Protein AF-A0A7K2JFA8-F1 (afdb_monomer)

Radius of gyration: 32.46 Å; Cα contacts (8 Å, |Δi|>4): 271; chains: 1; bounding box: 87×94×52 Å

Foldseek 3Di:
DFDFDKDAFAPFKKWKKDAVLLLCLLLVDPDLLSSLVSCCVLQVLAWWKAQPVGGIIIFIAGNDDDPVLVVLQVVCVVVVIDIGHHPDIDGDHDQPQCDDDPDDRDMGISRGDPDDNRGGDSVSVSVSNVNSVVSVVVVCVVDPPDPPPDDDDDDPDDDDDDDDDDDDDDDDDDDDDD

Solvent-accessible surface area (backbone atoms only — not comparable to full-atom values): 10641 Å² total; per-residue (Å²): 135,84,80,71,47,71,45,70,26,38,75,78,28,17,31,38,39,38,44,36,70,34,52,29,41,63,48,75,41,85,50,66,69,58,38,24,52,46,46,25,61,60,33,72,55,17,17,23,38,30,34,66,86,63,54,29,36,34,38,33,22,58,46,79,70,57,72,75,52,51,59,51,45,62,66,34,43,86,68,62,34,43,81,45,34,69,91,40,74,43,83,41,50,57,88,84,36,54,61,84,69,93,76,76,93,51,53,23,24,51,22,54,62,88,44,96,84,51,47,22,52,65,72,36,55,50,53,52,51,53,48,7,51,51,41,47,53,51,57,49,66,79,51,66,92,76,73,80,84,70,77,83,73,86,77,87,74,87,79,90,85,88,79,89,83,84,84,91,85,83,86,86,84,86,88,86,90,133

Secondary structure (DSSP, 8-state):
----EEEEPSSS-EEEEEEHHHHHHHHT---HHHHHHHHHHHHTS--EEEETTTTEEEEEE-SS--HHHHHHHHHHGGGT-EEE-TT-EEEE--TT--SPPSSSS-EEEEE--SSTT----HHHHHHHHHHHHHHHHHHHHHS-S---------------------------------

Sequence (178 aa):
MYGLAMLSLGALFSAVRIPGRLVQAVAVSTDPQDIDAVLEEALQGGPVICDVRGPRYYALVPPSVPRTWREAVEDWQSQEVECLGSGTYLGVPVLDAVDFPRRGNGSYWAVPMASAGSLCRPLSVARLVAAGVHALDEARALWPTDAPLTPRLASGTAVASAHENGPPFGVNEGPGPC

Structure (mmCIF, N/CA/C/O backbone):
data_AF-A0A7K2JFA8-F1
#
_entry.id   AF-A0A7K2JFA8-F1
#
loop_
_atom_site.group_PDB
_atom_site.id
_atom_site.type_symbol
_atom_site.label_atom_id
_atom_site.label_alt_id
_atom_site.label_comp_id
_atom_site.label_asym_id
_atom_site.label_entity_id
_atom_site.label_seq_id
_atom_site.pdbx_PDB_ins_code
_atom_site.Cartn_x
_atom_site.Cartn_y
_atom_site.Cartn_z
_atom_site.occupancy
_atom_site.B_iso_or_equiv
_atom_site.auth_seq_id
_atom_site.auth_comp_id
_atom_site.auth_asym_id
_atom_site.auth_atom_id
_atom_site.pdbx_PDB_model_num
ATOM 1 N N . MET A 1 1 ? -10.335 -10.973 -23.244 1.00 40.44 1 MET A N 1
ATOM 2 C CA . MET A 1 1 ? -11.359 -11.170 -22.196 1.00 40.44 1 MET A CA 1
ATOM 3 C C . MET A 1 1 ? -10.622 -11.048 -20.871 1.00 40.44 1 MET A C 1
ATOM 5 O O . MET A 1 1 ? -9.839 -11.933 -20.566 1.00 40.44 1 MET A O 1
ATOM 9 N N . TYR A 1 2 ? -10.718 -9.916 -20.173 1.00 51.88 2 TYR A N 1
ATOM 10 C CA . TYR A 1 2 ? -9.967 -9.705 -18.929 1.00 51.88 2 TYR A CA 1
ATOM 11 C C . TYR A 1 2 ? -10.856 -10.125 -17.761 1.00 51.88 2 TYR A C 1
ATOM 13 O O . TYR A 1 2 ? -11.848 -9.461 -17.469 1.00 51.88 2 TYR A O 1
ATOM 21 N N . GLY A 1 3 ? -10.546 -11.272 -17.157 1.00 52.62 3 GLY A N 1
ATOM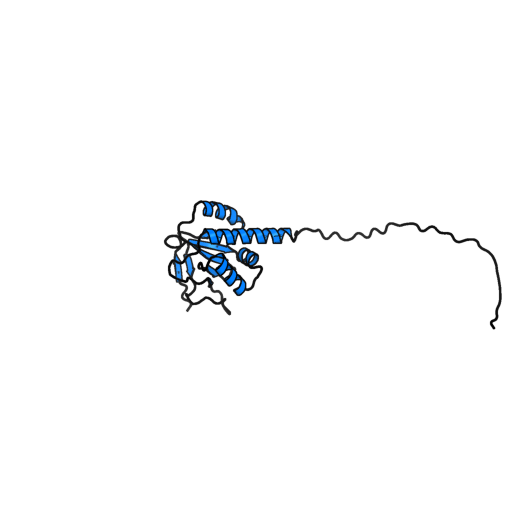 22 C CA . GLY A 1 3 ? -11.182 -11.715 -15.922 1.00 52.62 3 GLY A CA 1
ATOM 23 C C . GLY A 1 3 ? -10.649 -10.878 -14.770 1.00 52.62 3 GLY A C 1
ATOM 24 O O . GLY A 1 3 ? -9.580 -11.169 -14.247 1.00 52.62 3 GLY A O 1
ATOM 25 N N . LEU A 1 4 ? -11.363 -9.815 -14.411 1.00 64.88 4 LEU A N 1
ATOM 26 C CA . LEU A 1 4 ? -11.112 -9.098 -13.167 1.00 64.88 4 LEU A CA 1
ATOM 27 C C . LEU A 1 4 ? -11.797 -9.880 -12.049 1.00 64.88 4 LEU A C 1
ATOM 29 O 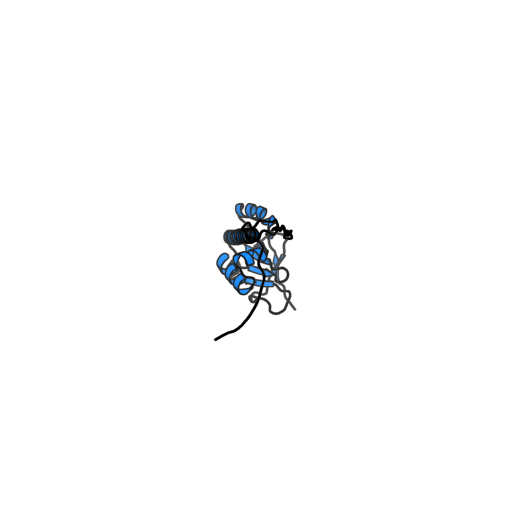O . LEU A 1 4 ? -13.026 -9.976 -12.017 1.00 64.88 4 LEU A O 1
ATOM 33 N N . ALA A 1 5 ? -11.006 -10.466 -11.155 1.00 78.06 5 ALA A N 1
ATOM 34 C CA . ALA A 1 5 ? -11.535 -10.983 -9.906 1.00 78.06 5 ALA A CA 1
ATOM 35 C C . ALA A 1 5 ? -11.822 -9.792 -8.985 1.00 78.06 5 ALA A C 1
ATOM 37 O O . ALA A 1 5 ? -11.007 -8.880 -8.872 1.00 78.06 5 ALA A O 1
ATOM 38 N N . MET A 1 6 ? -12.982 -9.786 -8.336 1.00 83.44 6 MET A N 1
ATOM 39 C CA . MET A 1 6 ? -13.325 -8.765 -7.349 1.00 83.44 6 MET A CA 1
ATOM 40 C C . MET A 1 6 ? -13.192 -9.367 -5.957 1.00 83.44 6 MET A C 1
ATOM 42 O O . MET A 1 6 ? -13.795 -10.399 -5.662 1.00 83.44 6 MET A O 1
ATOM 46 N N . LEU A 1 7 ? -12.421 -8.710 -5.098 1.00 83.75 7 LEU A N 1
ATOM 47 C CA . LEU A 1 7 ? -12.260 -9.076 -3.700 1.00 83.75 7 LEU A CA 1
ATOM 48 C C . LEU A 1 7 ? -13.163 -8.200 -2.841 1.00 83.75 7 LEU A C 1
ATOM 50 O O . LEU A 1 7 ? -13.012 -6.978 -2.810 1.00 83.75 7 LEU A O 1
ATOM 54 N N . SER A 1 8 ? -14.103 -8.829 -2.139 1.00 86.31 8 SER A N 1
ATOM 55 C CA . SER A 1 8 ? -14.917 -8.153 -1.131 1.00 86.31 8 SER A CA 1
ATOM 56 C C . SER A 1 8 ? -14.073 -7.859 0.109 1.00 86.31 8 SER A C 1
ATOM 58 O O . SER A 1 8 ? -13.524 -8.785 0.719 1.00 86.31 8 SER A O 1
ATOM 60 N N . LEU 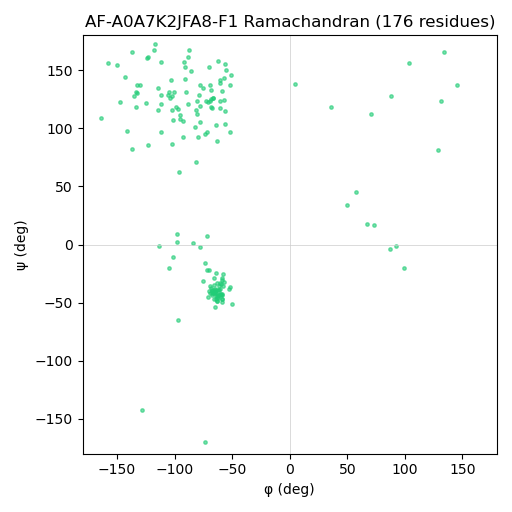A 1 9 ? -14.005 -6.592 0.501 1.00 86.25 9 LEU A N 1
ATOM 61 C CA . LEU A 1 9 ? -13.331 -6.159 1.721 1.00 86.25 9 LEU A CA 1
ATOM 62 C C . LEU A 1 9 ? -14.292 -6.198 2.925 1.00 86.25 9 LEU A C 1
ATOM 64 O O . LEU A 1 9 ? -15.514 -6.245 2.775 1.00 86.25 9 LEU A O 1
ATOM 68 N N . GLY A 1 10 ? -13.731 -6.205 4.134 1.00 78.50 10 GLY A N 1
ATOM 69 C CA . GLY A 1 10 ? -14.432 -6.146 5.418 1.00 78.50 10 GLY A CA 1
ATOM 70 C C . GLY A 1 10 ? -14.642 -7.470 6.152 1.00 78.50 10 GLY A C 1
ATOM 71 O O . GLY A 1 10 ? -14.845 -7.449 7.362 1.00 78.50 10 GLY A O 1
ATOM 72 N N . ALA A 1 11 ? -14.570 -8.613 5.464 1.00 81.31 11 ALA A N 1
ATOM 73 C CA . ALA A 1 11 ? -14.723 -9.929 6.096 1.00 81.31 11 ALA A CA 1
ATOM 74 C C . ALA A 1 11 ? -13.371 -10.574 6.426 1.00 81.31 11 ALA A C 1
ATOM 76 O O . ALA A 1 11 ? -13.039 -10.774 7.589 1.00 81.31 11 ALA A O 1
ATOM 77 N N . LEU A 1 12 ? -12.586 -10.886 5.392 1.00 83.19 12 LEU A N 1
ATOM 78 C CA . LEU A 1 12 ? -11.278 -11.543 5.517 1.00 83.19 12 LEU A CA 1
ATOM 79 C C . LEU A 1 12 ? -10.110 -10.583 5.296 1.00 83.19 12 LEU A C 1
ATOM 81 O O . LEU A 1 12 ? -8.993 -10.861 5.721 1.00 83.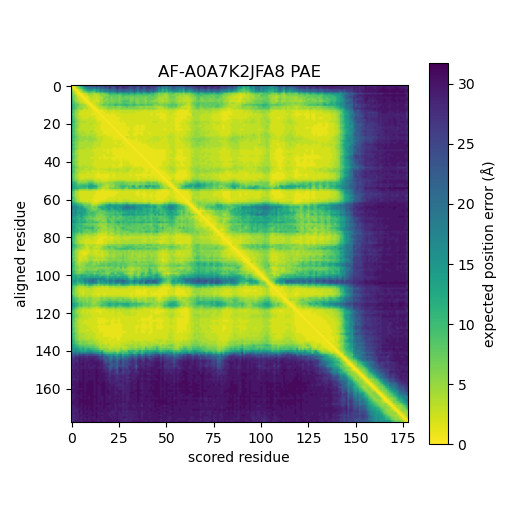19 12 LEU A O 1
ATOM 85 N N . PHE A 1 13 ? -10.376 -9.459 4.634 1.00 86.00 13 PHE A N 1
ATOM 86 C CA . PHE A 1 13 ? -9.372 -8.507 4.189 1.00 86.00 13 PHE A CA 1
ATOM 87 C C . PHE A 1 13 ? -9.914 -7.095 4.336 1.00 86.00 13 PHE A C 1
ATOM 89 O O . PHE A 1 13 ? -11.087 -6.855 4.064 1.00 86.00 13 PHE A O 1
ATOM 96 N N . SER A 1 14 ? -9.044 -6.165 4.685 1.00 90.88 14 SER A N 1
ATOM 97 C CA . SER A 1 14 ? -9.215 -4.741 4.403 1.00 90.88 14 SER A CA 1
ATOM 98 C C . SER A 1 14 ? -8.068 -4.303 3.492 1.00 90.88 14 SER A C 1
ATOM 100 O O . SER A 1 14 ? -7.098 -5.043 3.306 1.00 90.88 14 SER A O 1
ATOM 102 N N . ALA A 1 15 ? -8.157 -3.115 2.906 1.00 92.31 15 ALA A N 1
ATOM 103 C CA . ALA A 1 15 ? -7.078 -2.566 2.094 1.00 92.31 15 ALA A CA 1
ATOM 104 C C . ALA A 1 15 ? -6.755 -1.141 2.528 1.00 92.31 15 ALA A C 1
ATOM 106 O O . ALA A 1 15 ? -7.659 -0.340 2.748 1.00 92.31 15 ALA A O 1
ATOM 107 N N . VAL A 1 16 ? -5.474 -0.806 2.619 1.00 93.00 16 VAL A N 1
ATOM 108 C CA . VAL A 1 16 ? -5.040 0.582 2.803 1.00 93.00 16 VAL A CA 1
ATOM 109 C C . VAL A 1 16 ? -4.686 1.139 1.435 1.00 93.00 16 VAL A C 1
ATOM 111 O O . VAL A 1 16 ? -3.765 0.641 0.790 1.00 93.00 16 VAL A O 1
ATOM 114 N N . ARG A 1 17 ? -5.427 2.155 0.988 1.00 93.69 17 ARG A N 1
ATOM 115 C CA . ARG A 1 17 ? -5.123 2.909 -0.227 1.00 93.69 17 ARG A CA 1
ATOM 116 C C . ARG A 1 17 ? -4.064 3.955 0.095 1.00 93.69 17 ARG A C 1
ATOM 118 O O . ARG A 1 17 ? -4.327 4.888 0.850 1.00 93.69 17 ARG A O 1
ATOM 125 N N . ILE A 1 18 ? -2.901 3.807 -0.521 1.00 94.81 18 ILE A N 1
ATOM 126 C CA . ILE A 1 18 ? -1.742 4.681 -0.378 1.00 94.81 18 ILE A CA 1
ATOM 127 C C . ILE A 1 18 ? -1.538 5.423 -1.706 1.00 94.81 18 ILE A C 1
ATOM 129 O O . ILE A 1 18 ? -1.367 4.784 -2.751 1.00 94.81 18 ILE A O 1
ATOM 133 N N . PRO A 1 19 ? -1.568 6.763 -1.707 1.00 93.88 19 PRO A N 1
ATOM 134 C CA . PRO A 1 19 ? -1.237 7.557 -2.884 1.00 93.88 19 PRO A CA 1
ATOM 135 C C . PRO A 1 19 ? 0.196 7.322 -3.358 1.00 93.88 19 PRO A C 1
ATOM 137 O O . PRO A 1 19 ? 1.131 7.302 -2.557 1.00 93.88 19 PRO A O 1
ATOM 140 N N . GLY A 1 20 ? 0.384 7.231 -4.673 1.00 93.69 20 GLY A N 1
ATOM 141 C CA . GLY A 1 20 ? 1.687 6.957 -5.269 1.00 93.69 20 GLY A CA 1
ATOM 142 C C . GLY A 1 20 ? 2.753 7.986 -4.920 1.00 93.69 20 GLY A C 1
ATOM 143 O O . GLY A 1 20 ? 3.899 7.601 -4.747 1.00 93.69 20 GLY A O 1
ATOM 144 N N . ARG A 1 21 ? 2.376 9.253 -4.694 1.00 93.06 21 ARG A N 1
ATOM 145 C CA . ARG A 1 21 ? 3.311 10.302 -4.251 1.00 93.06 21 ARG A CA 1
ATOM 146 C C . ARG A 1 21 ? 4.027 9.964 -2.940 1.00 93.06 21 ARG A C 1
ATOM 148 O O . ARG A 1 21 ? 5.194 10.295 -2.799 1.00 93.06 21 ARG A O 1
ATOM 155 N N . LEU A 1 22 ? 3.350 9.295 -2.000 1.00 93.62 22 LEU A N 1
ATOM 156 C CA . LEU A 1 22 ? 3.963 8.907 -0.727 1.00 93.62 22 LEU A CA 1
ATOM 157 C C . LEU A 1 22 ? 4.986 7.802 -0.953 1.00 93.62 22 LEU A C 1
ATOM 159 O O . LEU A 1 22 ? 6.095 7.873 -0.442 1.00 93.62 22 LEU A O 1
ATOM 163 N N . VAL A 1 23 ? 4.624 6.803 -1.757 1.00 94.44 23 VAL A N 1
ATOM 164 C CA . VAL A 1 23 ? 5.512 5.678 -2.058 1.00 94.44 23 VAL A CA 1
ATOM 165 C C . VAL A 1 23 ? 6.724 6.141 -2.871 1.00 94.44 23 VAL A C 1
ATOM 167 O O . VAL A 1 23 ? 7.846 5.770 -2.554 1.00 94.44 23 VAL A O 1
ATOM 170 N N . GLN A 1 24 ? 6.516 7.018 -3.854 1.00 94.62 24 GLN A N 1
ATOM 171 C CA . GLN A 1 24 ? 7.583 7.641 -4.644 1.00 94.62 24 GLN A CA 1
ATOM 172 C C . GLN A 1 24 ? 8.527 8.483 -3.782 1.00 94.62 24 GLN A C 1
ATOM 174 O O . GLN A 1 24 ? 9.734 8.448 -3.996 1.00 94.62 24 GLN A O 1
ATOM 179 N N . ALA A 1 25 ? 7.999 9.214 -2.794 1.00 93.88 25 ALA A N 1
ATOM 180 C CA . ALA A 1 25 ? 8.818 9.986 -1.865 1.00 93.88 25 ALA A CA 1
ATOM 181 C C . ALA A 1 25 ? 9.703 9.082 -0.993 1.00 93.88 25 ALA A C 1
ATOM 183 O O . ALA A 1 25 ? 10.874 9.394 -0.804 1.00 93.88 25 ALA A O 1
ATOM 184 N N . VAL A 1 26 ? 9.179 7.944 -0.519 1.00 95.44 26 VAL A N 1
ATOM 185 C CA . VAL A 1 26 ? 9.980 6.951 0.222 1.00 95.44 26 VAL A CA 1
ATOM 186 C C . VAL A 1 26 ? 11.020 6.289 -0.679 1.00 95.44 26 VAL A C 1
ATOM 188 O O . VAL A 1 26 ? 12.165 6.128 -0.270 1.00 95.44 26 VAL A O 1
ATOM 191 N N . ALA A 1 27 ? 10.637 5.915 -1.901 1.00 94.31 27 ALA A N 1
ATOM 192 C CA . ALA A 1 27 ? 11.532 5.252 -2.845 1.00 94.31 27 ALA A CA 1
ATOM 193 C C . ALA A 1 27 ? 12.580 6.196 -3.454 1.00 94.31 27 ALA A C 1
ATOM 195 O O . ALA A 1 27 ? 13.542 5.732 -4.059 1.00 94.31 27 ALA A O 1
ATOM 196 N N . VAL A 1 28 ? 12.375 7.515 -3.343 1.00 94.31 28 VAL A N 1
ATOM 197 C CA . VAL A 1 28 ? 13.151 8.545 -4.054 1.00 94.31 28 VAL A CA 1
ATOM 198 C C . VAL A 1 28 ? 13.246 8.216 -5.555 1.00 94.31 28 VAL A C 1
ATOM 200 O O . VAL A 1 28 ? 14.245 8.470 -6.223 1.00 94.31 28 VAL A O 1
ATOM 203 N N . SER A 1 29 ? 12.186 7.611 -6.092 1.00 92.88 29 SER A N 1
ATOM 204 C CA . SER A 1 29 ? 12.132 7.109 -7.460 1.00 92.88 29 SER A CA 1
ATOM 205 C C . SER A 1 29 ? 10.706 7.164 -7.991 1.00 92.88 29 SER A C 1
ATOM 207 O O . SER A 1 29 ? 9.720 7.156 -7.250 1.00 92.88 29 SER A O 1
ATOM 209 N N . THR A 1 30 ? 10.610 7.241 -9.313 1.00 91.00 30 THR A N 1
ATOM 210 C CA . THR A 1 30 ? 9.353 7.093 -10.056 1.00 91.00 30 THR A CA 1
ATOM 211 C C . THR A 1 30 ? 9.346 5.831 -10.914 1.00 91.00 30 THR A C 1
ATOM 213 O O . THR A 1 30 ? 8.334 5.558 -11.559 1.00 91.00 30 THR A O 1
ATOM 216 N N . ASP A 1 31 ? 10.443 5.065 -10.908 1.00 91.25 31 ASP A N 1
ATOM 217 C CA . ASP A 1 31 ? 10.522 3.770 -11.572 1.00 91.25 31 ASP A CA 1
ATOM 218 C C . ASP A 1 31 ? 9.662 2.755 -10.796 1.00 91.25 31 ASP A C 1
ATOM 220 O O . ASP A 1 31 ? 9.885 2.562 -9.596 1.00 91.25 31 ASP A O 1
ATOM 224 N N . PRO A 1 32 ? 8.674 2.107 -11.443 1.00 90.75 32 PRO A N 1
ATOM 225 C CA . PRO A 1 32 ? 7.869 1.072 -10.809 1.00 90.75 32 PRO A CA 1
ATOM 226 C C . PRO A 1 32 ? 8.699 -0.031 -10.152 1.00 90.75 32 PRO A C 1
ATOM 228 O O . PRO A 1 32 ? 8.324 -0.488 -9.083 1.00 90.75 32 PRO A O 1
ATOM 231 N N . GLN A 1 33 ? 9.831 -0.434 -10.734 1.00 91.81 33 GLN A N 1
ATOM 232 C CA . GLN A 1 33 ? 10.640 -1.530 -10.189 1.00 91.81 33 GLN A CA 1
ATOM 233 C C . GLN A 1 33 ? 11.330 -1.152 -8.876 1.00 91.81 33 GLN A C 1
ATOM 235 O O . GLN A 1 33 ? 11.348 -1.951 -7.941 1.00 91.81 33 GLN A O 1
ATOM 240 N N . ASP A 1 34 ? 11.836 0.079 -8.775 1.00 94.69 34 ASP A N 1
ATOM 241 C CA . ASP A 1 34 ? 12.399 0.594 -7.523 1.00 94.69 34 ASP A CA 1
ATOM 242 C C . ASP A 1 34 ? 11.313 0.698 -6.448 1.00 94.69 34 ASP A C 1
ATOM 244 O O . ASP A 1 34 ? 11.525 0.352 -5.285 1.00 94.69 34 ASP A O 1
ATOM 248 N N . ILE A 1 35 ? 10.124 1.160 -6.844 1.00 95.12 35 ILE A N 1
ATOM 249 C CA . ILE A 1 35 ? 8.977 1.284 -5.947 1.00 95.12 35 ILE A CA 1
ATOM 250 C C . ILE A 1 35 ? 8.525 -0.090 -5.441 1.00 95.12 35 ILE A C 1
ATOM 252 O O . ILE A 1 35 ? 8.312 -0.249 -4.239 1.00 95.12 35 ILE A O 1
ATOM 256 N N . ASP A 1 36 ? 8.390 -1.070 -6.331 1.00 94.88 36 ASP A N 1
ATOM 257 C CA . ASP A 1 36 ? 7.979 -2.433 -5.994 1.00 94.88 36 ASP A CA 1
ATOM 258 C C . ASP A 1 36 ? 8.971 -3.061 -4.994 1.00 94.88 36 ASP A C 1
ATOM 260 O O . ASP A 1 36 ? 8.551 -3.605 -3.970 1.00 94.88 36 ASP A O 1
ATOM 264 N N . ALA A 1 37 ? 10.281 -2.879 -5.207 1.00 95.38 37 ALA A N 1
ATOM 265 C CA . ALA A 1 37 ? 11.323 -3.349 -4.289 1.00 95.38 37 ALA A CA 1
ATOM 266 C C . ALA A 1 37 ? 11.243 -2.680 -2.903 1.00 95.38 37 ALA A C 1
ATOM 268 O O . ALA A 1 37 ? 11.315 -3.354 -1.871 1.00 95.38 37 ALA A O 1
ATOM 269 N N . VAL A 1 38 ? 11.034 -1.361 -2.859 1.00 96.62 38 VAL A N 1
ATOM 270 C CA . VAL A 1 38 ? 10.864 -0.614 -1.600 1.00 96.62 38 VAL A CA 1
ATOM 271 C C . VAL A 1 38 ? 9.605 -1.060 -0.857 1.00 96.62 38 VAL A C 1
ATOM 273 O O . VAL A 1 38 ? 9.619 -1.187 0.371 1.00 96.62 38 VAL A O 1
ATOM 276 N N . LEU A 1 39 ? 8.512 -1.319 -1.577 1.00 96.56 39 LEU A N 1
ATOM 277 C CA . LEU A 1 39 ? 7.278 -1.843 -0.995 1.00 96.56 39 LEU A CA 1
ATOM 278 C C . LEU A 1 39 ? 7.485 -3.243 -0.416 1.00 96.56 39 LEU A C 1
ATOM 280 O O . LEU A 1 39 ? 7.034 -3.501 0.703 1.00 96.56 39 LEU A O 1
ATOM 284 N N . GLU A 1 40 ? 8.171 -4.126 -1.141 1.00 96.00 40 GLU A N 1
ATOM 285 C CA . GLU A 1 40 ? 8.478 -5.480 -0.681 1.00 96.00 40 GLU A CA 1
ATOM 286 C C . GLU A 1 40 ? 9.293 -5.454 0.619 1.00 96.00 40 GLU A C 1
ATOM 288 O O . GLU A 1 40 ? 8.925 -6.122 1.593 1.00 96.00 40 GLU A O 1
ATOM 293 N N . GLU A 1 41 ? 10.339 -4.628 0.678 1.00 96.38 41 GLU A N 1
ATOM 294 C CA . GLU A 1 41 ? 11.179 -4.482 1.866 1.00 96.38 41 GLU A CA 1
ATOM 295 C C . GLU A 1 41 ? 10.397 -3.878 3.043 1.00 96.38 41 GLU A C 1
ATOM 297 O O . GLU A 1 41 ? 10.317 -4.472 4.127 1.00 96.38 41 GLU A O 1
ATOM 302 N N . ALA A 1 42 ? 9.764 -2.719 2.836 1.00 95.88 42 ALA A N 1
ATOM 303 C CA . ALA A 1 42 ? 9.082 -1.980 3.897 1.00 95.88 42 ALA A CA 1
ATOM 304 C C . ALA A 1 42 ? 7.902 -2.763 4.493 1.00 95.88 42 ALA A C 1
ATOM 306 O O . ALA A 1 42 ? 7.608 -2.658 5.692 1.00 95.88 42 ALA A O 1
ATOM 307 N N . LEU A 1 43 ? 7.224 -3.564 3.668 1.00 95.94 43 LEU A N 1
ATOM 308 C CA . LEU A 1 43 ? 6.064 -4.358 4.069 1.00 95.94 43 LEU A CA 1
ATOM 309 C C . LEU A 1 43 ? 6.409 -5.811 4.393 1.00 95.94 43 LEU A C 1
ATOM 311 O O . LEU A 1 43 ? 5.508 -6.562 4.775 1.00 95.94 43 LEU A O 1
ATOM 315 N N . GLN A 1 44 ? 7.690 -6.186 4.329 1.00 93.88 44 GLN A N 1
ATOM 316 C CA . GLN A 1 44 ? 8.193 -7.520 4.668 1.00 93.88 44 GLN A CA 1
ATOM 317 C C . GLN A 1 44 ? 7.512 -8.617 3.831 1.00 93.88 44 GLN A C 1
ATOM 319 O O . GLN A 1 44 ? 7.054 -9.624 4.376 1.00 93.88 44 GLN A O 1
ATOM 324 N N . GLY A 1 45 ? 7.391 -8.382 2.520 1.00 92.38 45 GLY A N 1
ATOM 325 C CA . GLY A 1 45 ? 6.713 -9.281 1.578 1.00 92.38 45 GLY A CA 1
ATOM 326 C C . GLY A 1 45 ? 5.183 -9.279 1.687 1.00 92.38 45 GLY A C 1
ATOM 327 O O . GLY A 1 45 ? 4.520 -10.212 1.231 1.00 92.38 45 GLY A O 1
ATOM 328 N N . GLY A 1 46 ? 4.601 -8.270 2.340 1.00 94.75 46 GLY A N 1
ATOM 329 C CA . GLY A 1 46 ? 3.154 -8.102 2.418 1.00 94.75 46 GLY A CA 1
ATOM 330 C C . GLY A 1 46 ? 2.549 -7.723 1.055 1.00 94.75 46 GLY A C 1
ATOM 331 O O . GLY A 1 46 ? 3.107 -6.868 0.374 1.00 94.75 46 GLY A O 1
ATOM 332 N N . PRO A 1 47 ? 1.403 -8.304 0.658 1.00 94.94 47 PRO A N 1
ATOM 333 C CA . PRO A 1 47 ? 0.840 -8.140 -0.678 1.00 94.94 47 PRO A CA 1
ATOM 334 C C . PRO A 1 47 ? 0.325 -6.726 -0.959 1.00 94.94 47 PRO A C 1
ATOM 336 O O . PRO A 1 47 ? -0.472 -6.159 -0.196 1.00 94.94 47 PRO A O 1
ATOM 339 N N . VAL A 1 48 ? 0.700 -6.206 -2.126 1.00 95.69 48 VAL A N 1
ATOM 340 C CA . VAL A 1 48 ? 0.305 -4.881 -2.608 1.00 95.69 48 VAL A CA 1
ATOM 341 C C . VAL A 1 48 ? -0.163 -4.959 -4.049 1.00 95.69 48 VAL A C 1
ATOM 343 O O . VAL A 1 48 ? 0.529 -5.486 -4.918 1.00 95.69 48 VAL A O 1
ATOM 346 N N . ILE A 1 49 ? -1.327 -4.372 -4.309 1.00 94.00 49 ILE A N 1
ATOM 347 C CA . ILE A 1 49 ? -1.851 -4.178 -5.662 1.00 94.00 49 ILE A CA 1
ATOM 348 C C . ILE A 1 49 ? -1.584 -2.733 -6.078 1.00 94.00 49 ILE A C 1
ATOM 350 O O . ILE A 1 49 ? -1.925 -1.813 -5.338 1.00 94.00 49 ILE A O 1
ATOM 354 N N . CYS A 1 50 ? -1.030 -2.520 -7.264 1.00 93.06 50 CYS A N 1
ATOM 355 C CA . CYS A 1 50 ? -0.890 -1.198 -7.866 1.00 93.06 50 CYS A CA 1
ATOM 356 C C . CYS A 1 50 ? -1.971 -0.991 -8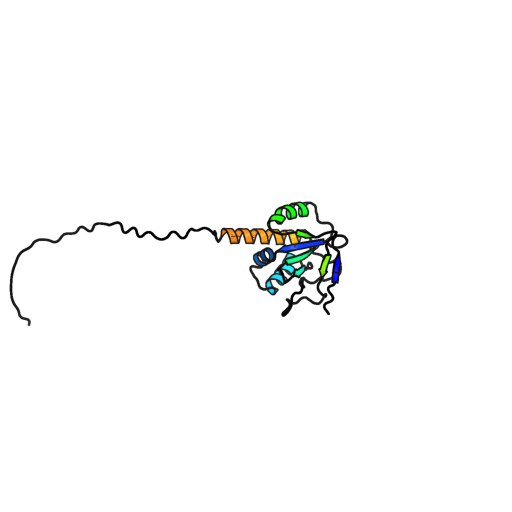.936 1.00 93.06 50 CYS A C 1
ATOM 358 O O . CYS A 1 50 ? -2.131 -1.827 -9.826 1.00 93.06 50 CYS A O 1
ATOM 360 N N . ASP A 1 51 ? -2.718 0.114 -8.855 1.00 89.06 51 ASP A N 1
ATOM 361 C CA . ASP A 1 51 ? -3.567 0.617 -9.943 1.00 89.06 51 ASP A CA 1
ATOM 362 C C . ASP A 1 51 ? -2.805 1.683 -10.737 1.00 89.06 51 ASP A C 1
ATOM 364 O O . ASP A 1 51 ? -2.565 2.794 -10.258 1.00 89.06 51 ASP A O 1
ATOM 368 N N . VAL A 1 52 ? -2.454 1.346 -11.978 1.00 81.62 52 VAL A N 1
ATOM 369 C CA . VAL A 1 52 ? -1.622 2.178 -12.858 1.00 81.62 52 VAL A CA 1
ATOM 370 C C . VAL A 1 52 ? -2.353 3.445 -13.333 1.00 81.62 52 VAL A C 1
ATOM 372 O O . VAL A 1 52 ? -1.709 4.423 -13.709 1.00 81.62 52 VAL A O 1
ATOM 375 N N . ARG A 1 53 ? -3.698 3.481 -13.322 1.00 76.62 53 ARG A N 1
ATOM 376 C CA . ARG A 1 53 ? -4.466 4.614 -13.891 1.00 76.62 53 ARG A CA 1
ATOM 377 C C . ARG A 1 53 ? -4.457 5.859 -13.015 1.00 76.62 53 ARG A C 1
ATOM 379 O O . ARG A 1 53 ? -4.564 6.973 -13.520 1.00 76.62 53 ARG A O 1
ATOM 386 N N . GLY A 1 54 ? -4.379 5.669 -11.711 1.00 71.44 54 GLY A N 1
ATOM 387 C CA . GLY A 1 54 ? -4.119 6.728 -10.754 1.00 71.44 54 GLY A CA 1
ATOM 388 C C . GLY A 1 54 ? -3.203 6.096 -9.734 1.00 71.44 54 GLY A C 1
ATOM 389 O O . GLY A 1 54 ? -3.758 5.366 -8.922 1.00 71.44 54 GLY A O 1
ATOM 390 N N . PRO A 1 55 ? -1.871 6.290 -9.824 1.00 76.69 55 PRO A N 1
ATOM 391 C CA . PRO A 1 55 ? -0.863 5.463 -9.162 1.00 76.69 55 PRO A CA 1
ATOM 392 C C . PRO A 1 55 ? -1.192 5.356 -7.679 1.00 76.69 55 PRO A C 1
ATOM 394 O O . PRO A 1 55 ? -0.945 6.272 -6.895 1.00 76.69 55 PRO A O 1
ATOM 397 N N . ARG A 1 56 ? -1.863 4.265 -7.328 1.00 91.81 56 ARG A N 1
ATOM 398 C CA . ARG A 1 56 ? -2.419 3.993 -6.008 1.00 91.81 56 ARG A CA 1
ATOM 399 C C . ARG A 1 56 ? -2.026 2.582 -5.669 1.00 91.81 56 ARG A C 1
ATOM 401 O O . ARG A 1 56 ? -2.244 1.661 -6.454 1.00 91.81 56 ARG A O 1
ATOM 408 N N . TYR A 1 57 ? -1.496 2.445 -4.473 1.00 95.19 57 TYR A N 1
ATOM 409 C CA . TYR A 1 57 ? -1.062 1.178 -3.933 1.00 95.19 57 TYR A CA 1
ATOM 410 C C . TYR A 1 57 ? -2.075 0.741 -2.885 1.00 95.19 57 TYR A C 1
ATOM 412 O O . TYR A 1 57 ? -2.453 1.514 -2.008 1.00 95.19 57 TYR A O 1
ATOM 420 N N . TYR A 1 58 ? -2.552 -0.488 -2.999 1.00 94.88 58 TYR A N 1
ATOM 421 C CA . TYR A 1 58 ? -3.526 -1.088 -2.103 1.00 94.88 58 TYR A CA 1
ATOM 422 C C . TYR A 1 58 ? -2.828 -2.193 -1.321 1.00 94.88 58 TYR A C 1
ATOM 424 O O . TYR A 1 58 ? -2.675 -3.310 -1.815 1.00 94.88 58 TYR A O 1
ATOM 432 N N . ALA A 1 59 ? -2.385 -1.870 -0.106 1.00 95.50 59 ALA A N 1
ATOM 433 C CA . ALA A 1 59 ? -1.796 -2.845 0.804 1.00 95.50 59 ALA A CA 1
ATOM 434 C C . ALA A 1 59 ? -2.916 -3.667 1.450 1.00 95.50 59 ALA A C 1
ATOM 436 O O . ALA A 1 59 ? -3.776 -3.102 2.138 1.00 95.50 59 ALA A O 1
ATOM 437 N N . LEU A 1 60 ? -2.926 -4.984 1.237 1.00 93.75 60 LEU A N 1
ATOM 438 C CA . LEU A 1 60 ? -3.949 -5.847 1.829 1.00 93.75 60 LEU A CA 1
ATOM 439 C C . LEU A 1 60 ? -3.584 -6.141 3.282 1.00 93.75 60 LEU A C 1
ATOM 441 O O . LEU A 1 60 ? -2.514 -6.670 3.566 1.00 93.75 60 LEU A O 1
ATOM 445 N N . VAL A 1 61 ? -4.481 -5.816 4.205 1.00 92.44 61 VAL A N 1
ATOM 446 C CA . VAL A 1 61 ? -4.279 -5.940 5.654 1.00 92.44 61 VAL A CA 1
ATOM 447 C C . VAL A 1 61 ? -5.381 -6.803 6.278 1.00 92.44 61 VAL A C 1
ATOM 449 O O . VAL A 1 61 ? -6.453 -6.964 5.683 1.00 92.44 61 VAL A O 1
ATOM 452 N N . PRO A 1 62 ? -5.170 -7.354 7.487 1.00 90.25 62 PRO A N 1
ATOM 453 C CA . PRO A 1 62 ? -6.241 -8.001 8.235 1.00 90.25 62 PRO A CA 1
ATOM 454 C C . PRO A 1 62 ? -7.450 -7.065 8.442 1.00 90.25 62 PRO A C 1
ATOM 456 O O . PRO A 1 62 ? -7.273 -5.851 8.569 1.00 90.25 62 PRO A O 1
ATOM 459 N N . PRO A 1 63 ? -8.679 -7.606 8.533 1.00 83.06 63 PRO A N 1
ATOM 460 C CA . PRO A 1 63 ? -9.911 -6.815 8.614 1.00 83.06 63 PRO A CA 1
ATOM 461 C C . PRO A 1 63 ? -9.998 -6.001 9.916 1.00 83.06 63 PRO A C 1
ATOM 463 O O . PRO A 1 63 ? -10.577 -4.915 9.952 1.00 83.06 63 PRO A O 1
ATOM 466 N N . SER A 1 64 ? -9.370 -6.504 10.980 1.00 73.44 64 SER A N 1
ATOM 467 C CA . SER A 1 64 ? -9.310 -5.866 12.292 1.00 73.44 64 SER A CA 1
ATOM 468 C C . SER A 1 64 ? -8.057 -5.003 12.416 1.00 73.44 64 SER A C 1
ATOM 470 O O . SER A 1 64 ? -6.998 -5.481 12.823 1.00 73.44 64 SER A O 1
ATOM 472 N N . VAL A 1 65 ? -8.176 -3.715 12.095 1.00 66.38 65 VAL A N 1
ATOM 473 C CA . VAL A 1 65 ? -7.102 -2.746 12.353 1.00 66.38 65 VAL A CA 1
ATOM 474 C C . VAL A 1 65 ? -7.068 -2.339 13.840 1.00 66.38 65 VAL A C 1
ATOM 476 O O . VAL A 1 65 ? -8.128 -2.105 14.438 1.00 66.38 65 VAL A O 1
ATOM 479 N N . PRO A 1 66 ? -5.880 -2.245 14.472 1.00 66.75 66 PRO A N 1
ATOM 480 C CA . PRO A 1 66 ? -5.739 -1.754 15.846 1.00 66.75 66 PRO A CA 1
ATOM 481 C C . PRO A 1 66 ? -6.340 -0.350 16.038 1.00 66.75 66 PRO A C 1
ATOM 483 O O . PRO A 1 66 ? -6.428 0.432 15.099 1.00 66.75 66 PRO A O 1
ATOM 486 N N . ARG A 1 67 ? -6.737 0.025 17.261 1.00 66.88 67 ARG A N 1
ATOM 487 C CA . ARG A 1 67 ? -7.294 1.371 17.528 1.00 66.88 67 ARG A CA 1
ATOM 488 C C . ARG A 1 67 ? -6.302 2.493 17.197 1.00 66.88 67 ARG A C 1
ATOM 490 O O . ARG A 1 67 ? -6.687 3.440 16.530 1.00 66.88 67 ARG A O 1
ATOM 497 N N . THR A 1 68 ? -5.038 2.315 17.569 1.00 68.00 68 THR A N 1
ATOM 498 C CA . THR A 1 68 ? -3.939 3.248 17.272 1.00 68.00 68 THR A CA 1
ATOM 499 C C . THR A 1 68 ? -3.736 3.474 15.774 1.00 68.00 68 THR A C 1
ATOM 501 O O . THR A 1 68 ? -3.317 4.543 15.354 1.00 68.00 68 THR A O 1
ATOM 504 N N . TRP A 1 69 ? -4.072 2.476 14.951 1.00 70.56 69 TRP A N 1
ATOM 505 C CA . TRP A 1 69 ? -4.070 2.607 13.499 1.00 70.56 69 TRP A CA 1
ATOM 506 C C . TRP A 1 69 ? -5.176 3.535 13.003 1.00 70.56 69 TRP A C 1
ATOM 508 O O . TRP A 1 69 ? -4.946 4.326 12.099 1.00 70.56 69 TRP A O 1
ATOM 518 N N . ARG A 1 70 ? -6.382 3.437 13.577 1.00 68.25 70 ARG A N 1
ATOM 519 C CA . ARG A 1 70 ? -7.515 4.282 13.170 1.00 68.25 70 ARG A CA 1
ATOM 520 C C . ARG A 1 70 ? -7.228 5.756 13.418 1.00 68.25 70 ARG A C 1
ATOM 522 O O . ARG A 1 70 ? -7.419 6.542 12.505 1.00 68.25 70 ARG A O 1
ATOM 529 N N . GLU A 1 71 ? -6.688 6.075 14.589 1.00 71.44 71 GLU A N 1
ATOM 530 C CA . GLU A 1 71 ? -6.299 7.443 14.953 1.00 71.44 71 GLU A CA 1
ATOM 531 C C . GLU A 1 71 ? -5.249 8.003 13.974 1.00 71.44 71 GLU A C 1
ATOM 533 O O . GLU A 1 71 ? -5.378 9.127 13.500 1.00 71.44 71 GLU A O 1
ATOM 538 N N . ALA A 1 72 ? -4.252 7.196 13.589 1.00 73.44 72 ALA A N 1
ATOM 539 C CA . ALA A 1 72 ? -3.258 7.593 12.589 1.00 73.44 72 ALA A CA 1
ATOM 540 C C . ALA A 1 72 ? -3.855 7.761 11.178 1.00 73.44 72 ALA A C 1
ATOM 542 O O . ALA A 1 72 ? -3.500 8.688 10.457 1.00 73.44 72 ALA A O 1
ATOM 543 N N . VAL A 1 73 ? -4.783 6.886 10.773 1.00 71.06 73 VAL A N 1
ATOM 544 C CA . VAL A 1 73 ? -5.468 7.006 9.476 1.00 71.06 73 VAL A CA 1
ATOM 545 C C . VAL A 1 73 ? -6.324 8.266 9.412 1.00 71.06 73 VAL A C 1
ATOM 547 O O . VAL A 1 73 ? -6.369 8.883 8.354 1.00 71.06 73 VAL A O 1
ATOM 550 N N . GLU A 1 74 ? -6.989 8.649 10.503 1.00 74.75 74 GLU A N 1
ATOM 551 C CA . GLU A 1 74 ? -7.749 9.904 10.577 1.00 74.75 74 GLU A CA 1
ATOM 552 C C . GLU A 1 74 ? -6.850 11.120 10.312 1.00 74.75 74 GLU A C 1
ATOM 554 O O . GLU A 1 74 ? -7.212 11.977 9.508 1.00 74.75 74 GLU A O 1
ATOM 559 N N . ASP A 1 75 ? -5.647 11.146 10.890 1.00 77.75 75 ASP A N 1
ATOM 560 C CA . ASP A 1 75 ? -4.650 12.198 10.648 1.00 77.75 75 ASP A CA 1
ATOM 561 C C . ASP A 1 75 ? -4.166 12.218 9.181 1.00 77.75 75 ASP A C 1
ATOM 563 O O . ASP A 1 75 ? -4.091 13.264 8.521 1.00 77.75 75 ASP A O 1
ATOM 567 N N . TRP A 1 76 ? -3.941 11.033 8.606 1.00 80.75 76 TRP A N 1
ATOM 568 C CA . TRP A 1 76 ? -3.494 10.875 7.219 1.00 80.75 76 TRP A CA 1
ATOM 569 C C . TRP A 1 76 ? -4.586 11.053 6.161 1.00 80.75 76 TRP A C 1
ATOM 571 O O . TRP A 1 76 ? -4.268 11.029 4.967 1.00 80.75 76 TRP A O 1
ATOM 581 N N . GLN A 1 77 ? -5.848 11.284 6.535 1.00 78.62 77 GLN A N 1
ATOM 582 C CA . GLN A 1 77 ? -6.893 11.590 5.548 1.00 78.62 77 GLN A CA 1
ATOM 583 C C . GLN A 1 77 ? -6.561 12.848 4.743 1.00 78.62 77 GLN A C 1
ATOM 585 O O . GLN A 1 77 ? -6.835 12.904 3.544 1.00 78.62 77 GLN A O 1
ATOM 590 N N . SER A 1 78 ? -5.898 13.822 5.375 1.00 79.81 78 SER A N 1
ATOM 591 C CA . SER A 1 78 ? -5.363 15.019 4.710 1.00 79.81 78 SER A CA 1
ATOM 592 C C . SER A 1 78 ? -4.381 14.689 3.576 1.00 79.81 78 SER A C 1
ATOM 594 O O . SER A 1 78 ? -4.244 15.453 2.624 1.00 79.81 78 SER A O 1
ATOM 596 N N . GLN A 1 79 ? -3.745 13.518 3.649 1.00 83.50 79 GLN A N 1
ATOM 597 C CA . GLN A 1 79 ? -2.788 13.002 2.677 1.00 83.50 79 GLN A CA 1
ATOM 598 C C . GLN A 1 79 ? -3.418 12.018 1.689 1.00 83.50 79 GLN A C 1
ATOM 600 O O . GLN 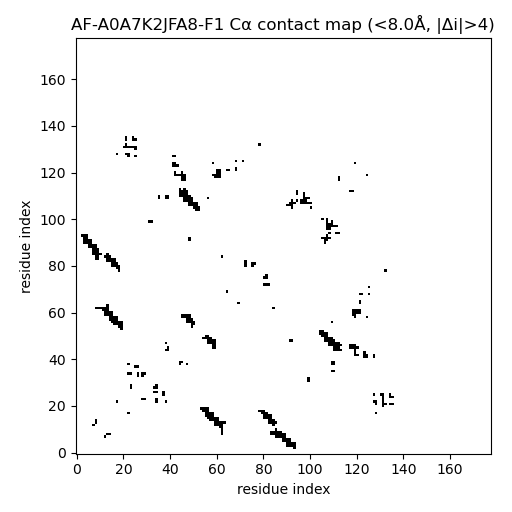A 1 79 ? -2.682 11.429 0.903 1.00 83.50 79 GLN A O 1
ATOM 605 N N . GLU A 1 80 ? -4.750 11.876 1.678 1.00 87.44 80 GLU A N 1
ATOM 606 C CA . GLU A 1 80 ? -5.538 10.981 0.810 1.00 87.44 80 GLU A CA 1
ATOM 607 C C . GLU A 1 80 ? -5.329 9.474 1.071 1.00 87.44 80 GLU A C 1
ATOM 609 O O . GLU A 1 80 ? -5.688 8.630 0.236 1.00 87.44 80 GLU A O 1
ATOM 614 N N . VAL A 1 81 ? -4.784 9.124 2.240 1.00 89.94 81 VAL A N 1
ATOM 615 C CA . VAL A 1 81 ? -4.667 7.735 2.705 1.00 89.94 81 VAL A CA 1
ATOM 616 C C . VAL A 1 81 ? -6.019 7.272 3.243 1.00 89.94 81 VAL A C 1
ATOM 618 O O . VAL A 1 81 ? -6.623 7.935 4.081 1.00 89.94 81 VAL A O 1
ATOM 621 N N . GLU A 1 82 ? -6.506 6.124 2.771 1.00 89.31 82 GLU A N 1
ATOM 622 C CA . GLU A 1 82 ? -7.829 5.611 3.151 1.00 89.31 82 GLU A CA 1
ATOM 623 C C . GLU A 1 82 ? -7.772 4.130 3.535 1.00 89.31 82 GLU A C 1
ATOM 625 O O . GLU A 1 82 ? -7.141 3.324 2.852 1.00 89.31 82 GLU A O 1
ATOM 630 N N . CYS A 1 83 ? -8.471 3.751 4.608 1.00 88.75 83 CYS A N 1
ATOM 631 C CA . CYS A 1 83 ? -8.668 2.353 4.980 1.00 88.75 83 CYS A CA 1
ATOM 632 C C . CYS A 1 83 ? -10.010 1.849 4.431 1.00 88.75 83 CYS A C 1
ATOM 634 O O . CYS A 1 83 ? -11.075 2.200 4.933 1.00 88.75 83 CYS A O 1
ATOM 636 N N . LEU A 1 84 ? -9.951 0.992 3.417 1.00 88.94 84 LEU A N 1
ATOM 637 C CA . LEU A 1 84 ? -11.097 0.386 2.750 1.00 88.94 84 LEU A CA 1
ATOM 638 C C . LEU A 1 84 ? -11.494 -0.915 3.459 1.00 88.94 84 LEU A C 1
ATOM 640 O O . LEU A 1 84 ? -10.693 -1.846 3.560 1.00 88.94 84 LEU A O 1
ATOM 644 N N . GLY A 1 85 ? -12.737 -0.975 3.937 1.00 84.00 85 GLY A N 1
ATOM 645 C CA . GLY A 1 85 ? -13.295 -2.115 4.668 1.00 84.00 85 GLY A CA 1
ATOM 646 C C . GLY A 1 85 ? -14.628 -2.589 4.086 1.00 84.00 85 GLY A C 1
ATOM 647 O O . GLY A 1 85 ? -14.816 -2.612 2.871 1.00 84.00 85 GLY A O 1
ATOM 648 N N . SER A 1 86 ? -15.555 -2.984 4.959 1.00 83.94 86 SER A N 1
ATOM 649 C CA . SER A 1 86 ? -16.860 -3.538 4.581 1.00 83.94 86 SER A CA 1
ATOM 650 C C . SER A 1 86 ? -17.624 -2.669 3.583 1.00 83.94 86 SER A C 1
ATOM 652 O O . SER A 1 86 ? -17.708 -1.455 3.741 1.00 83.94 86 SER A O 1
ATOM 654 N N . GLY A 1 87 ? -18.229 -3.314 2.582 1.00 81.44 87 GLY A N 1
ATOM 655 C CA . GLY A 1 87 ? -19.003 -2.641 1.532 1.00 81.44 87 GLY A CA 1
ATOM 656 C C . GLY A 1 87 ? -18.171 -2.172 0.335 1.00 81.44 87 GLY A C 1
ATOM 657 O O . GLY A 1 87 ? -18.747 -1.725 -0.655 1.00 81.44 87 GLY A O 1
ATOM 658 N N . THR A 1 88 ? -16.847 -2.333 0.384 1.00 86.38 88 THR A N 1
ATOM 659 C CA . THR A 1 88 ? -15.943 -2.000 -0.721 1.00 86.38 88 THR A CA 1
ATOM 660 C C . THR A 1 88 ? -15.493 -3.256 -1.462 1.00 86.38 88 THR A C 1
ATOM 662 O O . THR A 1 88 ? -15.206 -4.291 -0.857 1.00 86.38 88 THR A O 1
ATOM 665 N N . TYR A 1 89 ? -15.390 -3.152 -2.787 1.00 86.38 89 TYR A N 1
ATOM 666 C CA . TYR A 1 89 ? -14.818 -4.187 -3.642 1.00 86.38 89 TYR A CA 1
ATOM 667 C C . TYR A 1 89 ? -13.537 -3.675 -4.288 1.00 86.38 89 TYR A C 1
ATOM 669 O O . TYR A 1 89 ? -13.508 -2.563 -4.815 1.00 86.38 89 TYR A O 1
ATOM 677 N N . LEU A 1 90 ? -12.498 -4.504 -4.273 1.00 87.62 90 LEU A N 1
ATOM 678 C CA . LEU A 1 90 ? -11.218 -4.211 -4.905 1.00 87.62 90 LEU A CA 1
ATOM 679 C C . LEU A 1 90 ? -11.006 -5.145 -6.097 1.00 87.62 90 LEU A C 1
ATOM 681 O O . LEU A 1 90 ? -11.141 -6.359 -5.963 1.00 87.62 90 LEU A O 1
ATOM 685 N N . GLY A 1 91 ? -10.676 -4.580 -7.258 1.00 86.12 91 GLY A N 1
ATOM 686 C CA . GLY A 1 91 ? -10.251 -5.367 -8.412 1.00 86.12 91 GLY A CA 1
ATOM 687 C C . GLY A 1 91 ? -8.876 -5.973 -8.151 1.00 86.12 91 GLY A C 1
ATOM 688 O O . GLY A 1 91 ? -7.925 -5.247 -7.866 1.00 86.12 91 GLY A O 1
ATOM 689 N N . VAL A 1 92 ? -8.777 -7.294 -8.244 1.00 84.06 92 VAL A N 1
ATOM 690 C CA . VAL A 1 92 ? -7.549 -8.043 -7.982 1.00 84.06 92 VAL A CA 1
ATOM 691 C C . VAL A 1 92 ? -6.943 -8.507 -9.307 1.00 84.06 92 VAL A C 1
ATOM 693 O O . VAL A 1 92 ? -7.670 -9.060 -10.142 1.00 84.06 92 VAL A O 1
ATOM 696 N N . PRO A 1 93 ? -5.632 -8.287 -9.521 1.00 85.69 93 PRO A N 1
ATOM 697 C CA . PRO A 1 93 ? -4.948 -8.806 -10.694 1.00 85.69 93 PRO A CA 1
ATOM 698 C C . PRO A 1 93 ? -4.972 -10.336 -10.710 1.00 85.69 93 PRO A C 1
ATOM 700 O O . PRO A 1 93 ? -5.065 -10.993 -9.671 1.00 85.69 93 PRO A O 1
ATOM 703 N N . VAL A 1 94 ? -4.804 -10.923 -11.894 1.00 80.94 94 VAL A N 1
ATOM 704 C CA . VAL A 1 94 ? -4.446 -12.346 -11.993 1.00 80.94 94 VAL A CA 1
ATOM 705 C C . VAL A 1 94 ? -3.146 -12.571 -11.207 1.00 80.94 94 VAL A C 1
ATOM 707 O O . VAL A 1 94 ? -2.290 -11.693 -11.198 1.00 80.94 94 VAL A O 1
ATOM 710 N N . LEU A 1 95 ? -3.005 -13.711 -10.522 1.00 79.06 95 LEU A N 1
ATOM 711 C CA . LEU A 1 95 ? -1.889 -13.968 -9.595 1.00 79.06 95 LEU A CA 1
ATOM 712 C C . LEU A 1 95 ? -0.504 -13.734 -10.219 1.00 79.06 95 LEU A C 1
ATOM 714 O O . LEU A 1 95 ? 0.360 -13.163 -9.567 1.00 79.06 95 LEU A O 1
ATOM 718 N N . ASP A 1 96 ? -0.331 -14.093 -11.492 1.00 79.19 96 ASP A N 1
ATOM 719 C CA . ASP A 1 96 ? 0.950 -13.970 -12.201 1.00 79.19 96 ASP A CA 1
ATOM 720 C C . ASP A 1 96 ? 1.195 -12.571 -12.797 1.00 79.19 96 ASP A C 1
ATOM 722 O O . ASP A 1 96 ? 2.203 -12.337 -13.461 1.00 79.19 96 ASP A O 1
ATOM 726 N N . ALA A 1 97 ? 0.280 -11.617 -12.598 1.00 83.31 97 ALA A N 1
ATOM 727 C CA . ALA A 1 97 ? 0.446 -10.244 -13.064 1.00 83.31 97 ALA A CA 1
ATOM 728 C C . ALA A 1 97 ? 1.332 -9.453 -12.088 1.00 83.31 97 ALA A C 1
ATOM 730 O O . ALA A 1 97 ? 0.825 -8.603 -11.362 1.00 83.31 97 ALA A O 1
ATOM 731 N N . VAL A 1 98 ? 2.629 -9.764 -12.056 1.00 83.44 98 VAL A N 1
ATOM 732 C CA . VAL A 1 98 ? 3.643 -9.134 -11.180 1.00 83.44 98 VAL A CA 1
ATOM 733 C C . VAL A 1 98 ? 4.515 -8.100 -11.895 1.00 83.44 98 VAL A C 1
ATOM 735 O O . VAL A 1 98 ? 5.226 -7.340 -11.254 1.00 83.44 98 VAL A O 1
ATOM 738 N N . ASP A 1 99 ? 4.441 -8.038 -13.223 1.00 82.19 99 ASP A N 1
ATOM 739 C CA . ASP A 1 99 ? 5.166 -7.046 -14.011 1.00 82.19 99 ASP A CA 1
ATOM 740 C C . ASP A 1 99 ? 4.325 -5.786 -14.225 1.00 82.19 99 ASP A C 1
ATOM 742 O O . ASP A 1 99 ? 3.128 -5.861 -14.539 1.00 82.19 99 ASP A O 1
ATOM 746 N N . PHE A 1 100 ? 4.980 -4.622 -14.186 1.00 77.31 100 PHE A N 1
ATOM 747 C CA . PHE A 1 100 ? 4.356 -3.380 -14.628 1.00 77.31 100 PHE A CA 1
ATOM 748 C C . PHE A 1 100 ? 3.881 -3.522 -16.092 1.00 77.31 100 PHE A C 1
ATOM 750 O O . PHE A 1 100 ? 4.672 -3.853 -16.988 1.00 77.31 100 PHE A O 1
ATOM 757 N N . PRO A 1 101 ? 2.592 -3.274 -16.391 1.00 74.50 101 PRO A N 1
ATOM 758 C CA . PRO A 1 101 ? 2.034 -3.585 -17.699 1.00 74.50 101 PRO A CA 1
ATOM 759 C C . PRO A 1 101 ? 2.619 -2.686 -18.800 1.00 74.50 101 PRO A C 1
ATOM 761 O O . PRO A 1 101 ? 2.394 -1.479 -18.835 1.00 74.50 101 PRO A O 1
ATOM 764 N N . ARG A 1 102 ? 3.301 -3.292 -19.788 1.00 66.81 102 ARG A N 1
ATOM 765 C CA . ARG A 1 102 ? 3.874 -2.578 -20.956 1.00 66.81 102 ARG A CA 1
ATOM 766 C C . ARG A 1 102 ? 2.822 -1.921 -21.861 1.00 66.81 102 ARG A C 1
ATOM 768 O O . ARG A 1 102 ? 3.139 -0.992 -22.600 1.00 66.81 102 ARG A O 1
ATOM 775 N N . ARG A 1 103 ? 1.584 -2.428 -21.853 1.00 61.03 103 ARG A N 1
ATOM 776 C CA . ARG A 1 103 ? 0.410 -1.835 -22.516 1.00 61.03 103 ARG A CA 1
ATOM 777 C C . ARG A 1 103 ? -0.842 -2.143 -21.699 1.00 61.03 103 ARG A C 1
ATOM 779 O O . ARG A 1 103 ? -1.183 -3.312 -21.544 1.00 61.03 103 ARG A O 1
ATOM 786 N N . GLY A 1 104 ? -1.568 -1.112 -21.272 1.00 57.88 104 GLY A N 1
ATOM 787 C CA . GLY A 1 104 ? -2.944 -1.257 -20.794 1.00 57.88 104 GLY A CA 1
ATOM 788 C C . GLY A 1 104 ? -3.278 -0.536 -19.491 1.00 57.88 104 GLY A C 1
ATOM 789 O O . GLY A 1 104 ? -2.417 -0.098 -18.738 1.00 57.88 104 GLY A O 1
ATOM 790 N N . ASN A 1 105 ? -4.585 -0.448 -19.255 1.00 58.38 105 ASN A N 1
ATOM 791 C CA . ASN A 1 105 ? -5.242 0.188 -18.118 1.00 58.38 105 ASN A CA 1
ATOM 792 C C . ASN A 1 105 ? -5.564 -0.869 -17.046 1.00 58.38 105 ASN A C 1
ATOM 794 O O . ASN A 1 105 ? -6.739 -1.154 -16.805 1.00 58.38 105 ASN A O 1
ATOM 798 N N . GLY A 1 106 ? -4.539 -1.507 -16.482 1.00 76.25 106 GLY A N 1
ATOM 799 C CA . GLY A 1 106 ? -4.698 -2.638 -15.562 1.00 76.25 106 GLY A CA 1
ATOM 800 C C . GLY A 1 106 ? -4.042 -2.407 -14.206 1.00 76.25 106 GLY A C 1
ATOM 801 O O . GLY A 1 106 ? -3.177 -1.545 -14.070 1.00 76.25 106 GLY A O 1
ATOM 802 N N . SER A 1 107 ? -4.457 -3.19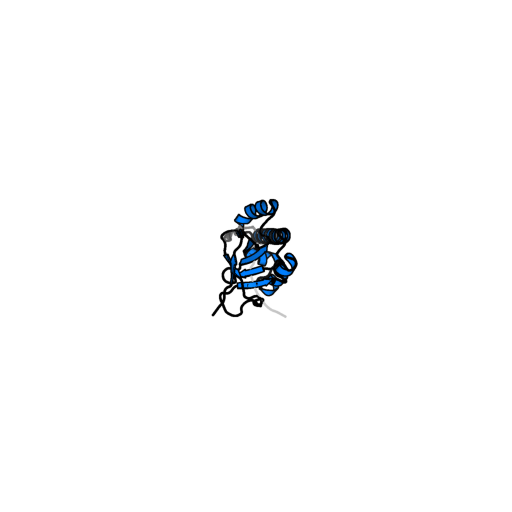7 -13.219 1.00 87.06 107 SER A N 1
ATOM 803 C CA . SER A 1 107 ? -3.731 -3.360 -11.965 1.00 87.06 107 SER A CA 1
ATOM 804 C C . SER A 1 107 ? -2.753 -4.532 -12.051 1.00 87.06 107 SER A C 1
ATOM 806 O O . SER A 1 107 ? -2.979 -5.475 -12.815 1.00 87.06 107 SER A O 1
ATOM 808 N N . TYR A 1 108 ? -1.677 -4.473 -11.271 1.00 90.31 108 TYR A N 1
ATOM 809 C CA . TYR A 1 108 ? -0.699 -5.555 -11.116 1.00 90.31 108 TYR A CA 1
ATOM 810 C C . TYR A 1 108 ? -0.325 -5.719 -9.636 1.00 90.31 108 TYR A C 1
ATOM 812 O O . TYR A 1 108 ? -0.649 -4.870 -8.801 1.00 90.31 108 TYR A O 1
ATOM 820 N N . TRP A 1 109 ? 0.308 -6.832 -9.297 1.00 92.25 109 TRP A N 1
ATOM 821 C CA . TRP A 1 109 ? 0.872 -7.092 -7.982 1.00 92.25 109 TRP A CA 1
ATOM 822 C C . TRP A 1 109 ? 2.248 -6.435 -7.881 1.00 92.25 109 TRP A C 1
ATOM 824 O O . TRP A 1 109 ? 3.220 -6.984 -8.381 1.00 92.25 109 TRP A O 1
ATOM 834 N N . ALA A 1 110 ? 2.315 -5.283 -7.214 1.00 93.94 110 ALA A N 1
ATOM 835 C CA . ALA A 1 110 ? 3.580 -4.643 -6.846 1.00 93.94 110 ALA A CA 1
ATOM 836 C C . ALA A 1 110 ? 4.362 -5.496 -5.840 1.00 93.94 110 ALA A C 1
ATOM 838 O O . ALA A 1 110 ? 5.580 -5.583 -5.892 1.00 93.94 110 ALA A O 1
ATOM 839 N N . VAL A 1 111 ? 3.637 -6.174 -4.944 1.00 94.81 111 VAL A N 1
ATOM 840 C CA . VAL A 1 111 ? 4.185 -7.242 -4.104 1.00 94.81 111 VAL A CA 1
ATOM 841 C C . VAL A 1 111 ? 3.204 -8.413 -4.156 1.00 94.81 111 VAL A C 1
ATOM 843 O O . VAL A 1 111 ? 2.037 -8.233 -3.780 1.00 94.81 111 VAL A O 1
ATOM 846 N N . PRO A 1 112 ? 3.609 -9.598 -4.646 1.00 91.19 112 PRO A N 1
ATOM 847 C CA . PRO A 1 112 ? 2.707 -10.732 -4.791 1.00 91.19 112 PRO A CA 1
ATOM 848 C C . PRO A 1 112 ? 2.293 -11.314 -3.439 1.00 91.19 112 PRO A C 1
ATOM 850 O O . PRO A 1 112 ? 3.018 -11.272 -2.445 1.00 91.19 112 PRO A O 1
ATOM 853 N N . MET A 1 113 ? 1.112 -11.928 -3.406 1.00 86.00 113 MET A N 1
ATOM 854 C CA . MET A 1 113 ? 0.664 -12.683 -2.241 1.00 86.00 113 MET A CA 1
ATOM 855 C C . MET A 1 113 ? 1.349 -14.055 -2.214 1.00 86.00 113 MET A C 1
ATOM 857 O O . MET A 1 113 ? 0.969 -14.952 -2.961 1.00 86.00 113 MET A O 1
ATOM 861 N N . ALA A 1 114 ? 2.323 -14.237 -1.318 1.00 82.00 114 ALA A N 1
ATOM 862 C CA . ALA A 1 114 ? 3.055 -15.502 -1.186 1.00 82.00 114 ALA A CA 1
ATOM 863 C C . ALA A 1 114 ? 2.155 -16.702 -0.822 1.00 82.00 114 ALA A C 1
ATOM 865 O O . ALA A 1 114 ? 2.416 -17.835 -1.223 1.00 82.00 114 ALA A O 1
ATOM 866 N N . SER A 1 115 ? 1.093 -16.469 -0.047 1.00 79.44 115 SER A N 1
ATOM 867 C CA . SER A 1 115 ? 0.091 -17.479 0.297 1.00 79.44 115 SER A CA 1
ATOM 868 C C . SER A 1 115 ? -1.230 -16.828 0.701 1.00 79.44 115 SER A C 1
ATOM 870 O O . SER A 1 115 ? -1.261 -15.680 1.151 1.00 79.44 115 SER A O 1
ATOM 872 N N . ALA A 1 116 ? -2.333 -17.569 0.571 1.00 71.62 116 ALA A N 1
ATOM 873 C CA . ALA A 1 116 ? -3.646 -17.098 0.995 1.00 71.62 116 ALA A CA 1
ATOM 874 C C . ALA A 1 116 ? -3.621 -16.701 2.484 1.00 71.62 116 ALA A C 1
ATOM 876 O O . ALA A 1 116 ? -3.418 -17.541 3.358 1.00 71.62 116 ALA A O 1
ATOM 877 N N . GLY A 1 117 ? -3.821 -15.411 2.765 1.00 73.94 117 GLY A N 1
ATOM 878 C CA . GLY A 1 117 ? -3.813 -14.867 4.127 1.00 73.94 117 GLY A CA 1
ATOM 879 C C .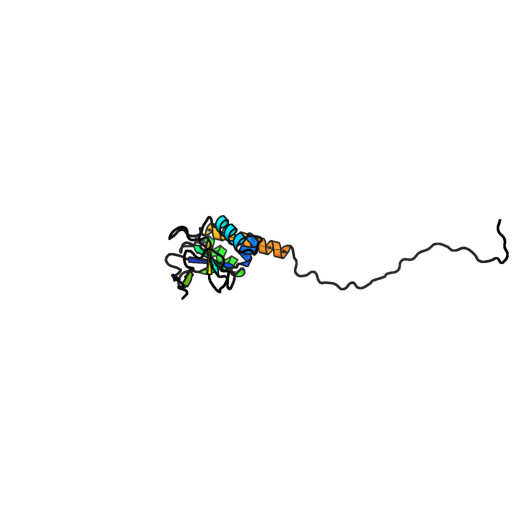 GLY A 1 117 ? -2.461 -14.332 4.614 1.00 73.94 117 GLY A C 1
ATOM 880 O O . GLY A 1 117 ? -2.408 -13.788 5.718 1.00 73.94 117 GLY A O 1
ATOM 881 N N . SER A 1 118 ? -1.394 -14.407 3.810 1.00 86.50 118 SER A N 1
ATOM 882 C CA . SER A 1 118 ? -0.178 -13.624 4.055 1.00 86.50 118 SER A CA 1
ATOM 883 C C . SER A 1 118 ? -0.473 -12.161 3.732 1.00 86.50 118 SER A C 1
ATOM 885 O O . SER A 1 118 ? -0.487 -11.780 2.568 1.00 86.50 118 SER A O 1
ATOM 887 N N . LEU A 1 119 ? -0.804 -11.367 4.753 1.00 91.62 119 LEU A N 1
ATOM 888 C CA . LEU A 1 119 ? -1.245 -9.974 4.630 1.00 91.62 119 LEU A CA 1
ATOM 889 C C . LEU A 1 119 ? -0.206 -9.012 5.202 1.00 91.62 119 LEU A C 1
ATOM 891 O O . LEU A 1 119 ? 0.581 -9.372 6.081 1.00 91.62 119 LEU A O 1
ATOM 895 N N . CYS A 1 120 ? -0.249 -7.760 4.752 1.00 93.62 120 CYS A N 1
ATOM 896 C CA . CYS A 1 120 ? 0.564 -6.690 5.304 1.00 93.62 120 CYS A CA 1
ATOM 897 C C . CYS A 1 120 ? 0.267 -6.527 6.796 1.00 93.62 120 CYS A C 1
ATOM 899 O O . CYS A 1 120 ? -0.887 -6.413 7.227 1.00 93.62 120 CYS A O 1
ATOM 901 N N . ARG A 1 121 ? 1.328 -6.459 7.603 1.00 92.00 121 ARG A N 1
ATOM 902 C CA . ARG A 1 121 ? 1.204 -6.076 9.011 1.00 92.00 121 ARG A CA 1
ATOM 903 C C . ARG A 1 121 ? 0.765 -4.613 9.063 1.00 92.00 121 ARG A C 1
ATOM 905 O O . ARG A 1 121 ? 1.491 -3.787 8.508 1.00 92.00 121 ARG A O 1
ATOM 912 N N . PRO A 1 122 ? -0.332 -4.260 9.767 1.00 89.75 122 PRO A N 1
ATOM 913 C CA . PRO A 1 122 ? -0.787 -2.875 9.841 1.00 89.75 122 PRO A CA 1
ATOM 914 C C . PRO A 1 122 ? 0.360 -1.940 10.220 1.00 89.75 122 PRO A C 1
ATOM 916 O O . PRO A 1 122 ? 0.697 -1.050 9.463 1.00 89.75 122 PRO A O 1
ATOM 919 N N . LEU A 1 123 ? 1.096 -2.238 11.290 1.00 89.06 123 LEU A N 1
ATOM 920 C CA . LEU A 1 123 ? 2.200 -1.398 11.757 1.00 89.06 123 LEU A CA 1
ATOM 921 C C . LEU A 1 123 ? 3.312 -1.144 10.713 1.00 89.06 123 LEU A C 1
ATOM 923 O O . LEU A 1 123 ? 3.887 -0.058 10.713 1.00 89.06 123 LEU A O 1
ATOM 927 N N . SER A 1 124 ? 3.593 -2.087 9.807 1.00 93.44 124 SER A N 1
ATOM 928 C CA . SER A 1 124 ? 4.541 -1.863 8.703 1.00 93.44 124 SER A CA 1
ATOM 929 C C . SER A 1 124 ? 3.999 -0.845 7.700 1.00 93.44 124 SER A C 1
ATOM 931 O O . SER A 1 124 ? 4.715 0.072 7.305 1.00 93.44 124 SER A O 1
ATOM 933 N N . VAL A 1 125 ? 2.707 -0.933 7.373 1.00 93.75 125 VAL A N 1
ATOM 934 C CA . VAL A 1 125 ? 2.028 0.055 6.523 1.00 93.75 125 VAL A CA 1
ATOM 935 C C . VAL A 1 125 ? 2.062 1.447 7.174 1.00 93.75 125 VAL A C 1
ATOM 937 O O . VAL A 1 125 ? 2.235 2.436 6.473 1.00 93.75 125 VAL A O 1
ATOM 940 N N . ALA A 1 126 ? 1.963 1.550 8.508 1.00 91.19 126 ALA A N 1
ATOM 941 C CA . ALA A 1 126 ? 1.960 2.853 9.209 1.00 91.19 126 ALA A CA 1
ATOM 942 C C . ALA A 1 126 ? 3.295 3.532 9.038 1.00 91.19 126 ALA A C 1
ATOM 944 O O . ALA A 1 126 ? 3.361 4.722 8.763 1.00 91.19 126 ALA A O 1
ATOM 945 N N . ARG A 1 127 ? 4.356 2.756 9.255 1.00 92.75 127 ARG A N 1
ATOM 946 C CA . ARG A 1 127 ? 5.723 3.243 9.145 1.00 92.75 127 ARG A CA 1
ATOM 947 C C . ARG A 1 127 ? 6.005 3.718 7.729 1.00 92.75 127 ARG A C 1
ATOM 949 O O . ARG A 1 127 ? 6.561 4.796 7.580 1.00 92.75 127 ARG A O 1
ATOM 956 N N . LEU A 1 128 ? 5.562 2.963 6.722 1.00 95.38 128 LEU A N 1
ATOM 957 C CA . LEU A 1 128 ? 5.674 3.368 5.323 1.00 95.38 128 LEU A CA 1
ATOM 958 C C . LEU A 1 128 ? 4.946 4.695 5.058 1.00 95.38 128 LEU A C 1
ATOM 960 O O . LEU A 1 128 ? 5.534 5.610 4.489 1.00 95.38 128 LEU A O 1
ATOM 964 N N . VAL A 1 129 ? 3.688 4.823 5.495 1.00 93.81 129 VAL A N 1
ATOM 965 C CA . VAL A 1 129 ? 2.908 6.054 5.295 1.00 93.81 129 VAL A CA 1
ATOM 966 C C . VAL A 1 129 ? 3.547 7.235 6.026 1.00 93.81 129 VAL A C 1
ATOM 968 O O . VAL A 1 129 ? 3.767 8.272 5.410 1.00 93.81 129 VAL A O 1
ATOM 971 N N . ALA A 1 130 ? 3.905 7.072 7.301 1.00 92.00 130 ALA A N 1
ATOM 972 C CA . ALA A 1 130 ? 4.558 8.112 8.091 1.00 92.00 130 ALA A CA 1
ATOM 973 C C . ALA A 1 130 ? 5.884 8.569 7.463 1.00 92.00 130 ALA A C 1
ATOM 975 O O . ALA A 1 130 ? 6.141 9.768 7.387 1.00 92.00 130 ALA A O 1
ATOM 976 N N . ALA A 1 131 ? 6.698 7.629 6.969 1.00 94.25 131 ALA A N 1
ATOM 977 C CA . ALA A 1 131 ? 7.938 7.941 6.264 1.00 94.25 131 ALA A CA 1
ATOM 978 C C . ALA A 1 131 ? 7.676 8.735 4.976 1.00 94.25 131 ALA A C 1
ATOM 980 O O . ALA A 1 131 ? 8.355 9.725 4.723 1.00 94.25 131 ALA A O 1
ATOM 981 N N . GLY A 1 132 ? 6.662 8.353 4.194 1.00 94.06 132 GLY A N 1
ATOM 982 C CA . GLY A 1 132 ? 6.298 9.075 2.974 1.00 94.06 132 GLY A CA 1
ATOM 983 C C . GLY A 1 132 ? 5.777 10.483 3.239 1.00 94.06 132 GLY A C 1
ATOM 984 O O . GLY A 1 132 ? 6.120 11.406 2.503 1.00 94.06 132 GLY A O 1
ATOM 985 N N . VAL A 1 133 ? 4.984 10.666 4.299 1.00 92.62 133 VAL A N 1
ATOM 986 C CA . VAL A 1 133 ? 4.506 11.995 4.714 1.00 92.62 133 VAL A CA 1
ATOM 987 C C . VAL A 1 133 ? 5.690 12.870 5.108 1.00 92.62 133 VAL A C 1
ATOM 989 O O . VAL A 1 133 ? 5.824 13.977 4.595 1.00 92.62 133 VAL A O 1
ATOM 992 N N . HIS A 1 134 ? 6.590 12.343 5.941 1.00 92.25 134 HIS A N 1
ATOM 993 C CA . HIS A 1 134 ? 7.786 13.065 6.360 1.00 92.25 134 HIS A CA 1
ATOM 994 C C . HIS A 1 134 ? 8.668 13.468 5.170 1.00 92.25 134 HIS A C 1
ATOM 996 O O . HIS A 1 134 ? 9.044 14.632 5.059 1.00 92.25 134 HIS A O 1
ATOM 1002 N N . ALA A 1 135 ? 8.925 12.547 4.237 1.00 92.06 135 ALA A N 1
ATOM 1003 C CA . ALA A 1 135 ? 9.721 12.823 3.043 1.00 92.06 135 ALA A CA 1
ATOM 1004 C C . ALA A 1 135 ? 9.083 13.894 2.135 1.00 92.06 135 ALA A C 1
ATOM 1006 O O . ALA A 1 135 ? 9.788 14.745 1.590 1.00 92.06 135 ALA A O 1
ATOM 1007 N N . LEU A 1 136 ? 7.752 13.892 1.980 1.00 89.62 136 LEU A N 1
ATOM 1008 C CA . LEU A 1 136 ? 7.048 14.934 1.222 1.00 89.62 136 LEU A CA 1
ATOM 1009 C C . LEU A 1 136 ? 7.120 16.301 1.906 1.00 89.62 136 LEU A C 1
ATOM 1011 O O . LEU A 1 136 ? 7.300 17.312 1.222 1.00 89.62 136 LEU A O 1
ATOM 1015 N N . ASP A 1 137 ? 6.991 16.342 3.230 1.00 88.50 137 ASP A N 1
ATOM 1016 C CA . ASP A 1 137 ? 7.104 17.584 3.993 1.00 88.50 137 ASP A CA 1
ATOM 1017 C C . ASP A 1 137 ? 8.526 18.159 3.915 1.00 88.50 137 ASP A C 1
ATOM 1019 O O . ASP A 1 137 ? 8.686 19.359 3.679 1.00 88.50 137 ASP A O 1
ATOM 1023 N N . GLU A 1 138 ? 9.561 17.317 4.018 1.00 85.69 138 GLU A N 1
ATOM 1024 C CA . GLU A 1 138 ? 10.956 17.736 3.829 1.00 85.69 138 GLU A CA 1
ATOM 1025 C C . GLU A 1 138 ? 11.208 18.268 2.412 1.00 85.69 138 GLU A C 1
ATOM 1027 O O . GLU A 1 138 ? 11.776 19.352 2.249 1.00 85.69 138 GLU A O 1
ATOM 1032 N N . ALA A 1 139 ? 10.732 17.567 1.378 1.00 82.06 139 ALA A N 1
ATOM 1033 C CA . ALA A 1 139 ? 10.859 18.020 -0.007 1.00 82.06 139 ALA A CA 1
ATOM 1034 C C . ALA A 1 139 ? 10.158 19.371 -0.239 1.00 82.06 139 ALA A C 1
ATOM 1036 O O . ALA A 1 139 ? 10.684 20.241 -0.940 1.00 82.06 139 ALA A O 1
ATOM 1037 N N . ARG A 1 140 ? 8.994 19.582 0.389 1.00 78.69 140 ARG A N 1
ATOM 1038 C CA . ARG A 1 140 ? 8.260 20.854 0.336 1.00 78.69 140 ARG A CA 1
ATOM 1039 C C . ARG A 1 140 ? 8.988 21.976 1.077 1.00 78.69 140 ARG A C 1
ATOM 1041 O O . ARG A 1 140 ? 8.956 23.117 0.621 1.00 78.69 140 ARG A O 1
ATOM 1048 N N . ALA A 1 141 ? 9.633 21.674 2.201 1.00 76.75 141 ALA A N 1
ATOM 1049 C CA . ALA A 1 141 ? 10.413 22.645 2.964 1.00 76.75 141 ALA A CA 1
ATOM 1050 C C . ALA A 1 141 ? 11.699 23.068 2.230 1.00 76.75 141 ALA A C 1
ATOM 1052 O O . ALA A 1 141 ? 12.089 24.235 2.298 1.00 76.75 141 ALA A O 1
ATOM 1053 N N . LEU A 1 142 ? 12.332 22.142 1.501 1.00 70.81 142 LEU A N 1
ATOM 1054 C CA . LEU A 1 142 ? 13.554 22.390 0.727 1.00 70.81 142 LEU A CA 1
ATOM 1055 C C . LEU A 1 142 ? 13.322 23.234 -0.536 1.00 70.81 142 LEU A C 1
ATOM 1057 O O . LEU A 1 142 ? 14.260 23.879 -1.006 1.00 70.81 142 LEU A O 1
ATOM 1061 N N . TRP A 1 143 ? 12.092 23.289 -1.058 1.00 58.47 143 TRP A N 1
ATOM 1062 C CA . TRP A 1 143 ? 11.715 24.214 -2.131 1.00 58.47 143 TRP A CA 1
ATOM 1063 C C . TRP A 1 143 ? 10.531 25.104 -1.718 1.00 58.47 143 TRP A C 1
ATOM 1065 O O . TRP A 1 143 ? 9.375 24.800 -2.040 1.00 58.47 143 TRP A O 1
ATOM 1075 N N . PRO A 1 144 ? 10.778 26.242 -1.038 1.00 56.12 144 PRO A N 1
ATOM 1076 C CA . PRO A 1 144 ? 9.725 27.206 -0.759 1.00 56.12 144 PRO A CA 1
ATOM 1077 C C . PRO A 1 144 ? 9.166 27.709 -2.094 1.00 56.12 144 PRO A C 1
ATOM 1079 O O . PRO A 1 144 ? 9.880 28.312 -2.890 1.00 56.12 144 PRO A O 1
ATOM 1082 N N . THR A 1 145 ? 7.884 27.466 -2.358 1.00 65.38 145 THR A N 1
ATOM 1083 C CA . THR A 1 145 ? 7.223 27.889 -3.609 1.00 65.38 145 THR A CA 1
ATOM 1084 C C . THR A 1 145 ? 6.991 29.412 -3.687 1.00 65.38 145 THR A C 1
ATOM 1086 O O . THR A 1 145 ? 6.409 29.884 -4.650 1.00 65.38 145 THR A O 1
ATOM 1089 N N . ASP A 1 146 ? 7.514 30.212 -2.755 1.00 53.94 146 ASP A N 1
ATOM 1090 C CA . ASP A 1 146 ? 7.448 31.677 -2.814 1.00 53.94 146 ASP A CA 1
ATOM 1091 C C . ASP A 1 146 ? 8.785 32.322 -2.422 1.00 53.94 146 ASP A C 1
ATOM 1093 O O . ASP A 1 146 ? 8.981 32.798 -1.305 1.00 53.94 146 ASP A O 1
ATOM 1097 N N . ALA A 1 147 ? 9.715 32.394 -3.373 1.00 53.88 147 ALA A N 1
ATOM 1098 C CA . ALA A 1 147 ? 10.598 33.552 -3.446 1.00 53.88 147 ALA A CA 1
ATOM 1099 C C . ALA A 1 147 ? 10.044 34.448 -4.564 1.00 53.88 147 ALA A C 1
ATOM 1101 O O . ALA A 1 147 ? 10.154 34.071 -5.735 1.00 53.88 147 ALA A O 1
ATOM 1102 N N . PRO A 1 148 ? 9.422 35.606 -4.261 1.00 48.03 148 PRO A N 1
ATOM 1103 C CA . PRO A 1 148 ? 8.975 36.500 -5.313 1.00 48.03 148 PRO A CA 1
ATOM 1104 C C . PRO A 1 148 ? 10.196 36.935 -6.125 1.00 48.03 148 PRO A C 1
ATOM 1106 O O . PRO A 1 148 ? 11.158 37.486 -5.582 1.00 48.03 148 PRO A O 1
ATOM 1109 N N . LEU A 1 149 ? 10.152 36.686 -7.436 1.00 52.50 149 LEU A N 1
ATOM 1110 C CA . LEU A 1 149 ? 11.085 37.269 -8.392 1.00 52.50 149 LEU A CA 1
ATOM 1111 C C . LEU A 1 149 ? 10.879 38.785 -8.359 1.00 52.50 149 LEU A C 1
ATOM 1113 O O . LEU A 1 149 ? 10.047 39.336 -9.077 1.00 52.50 149 LEU A O 1
ATOM 1117 N N . THR A 1 150 ? 11.603 39.474 -7.482 1.00 58.00 150 THR A N 1
ATOM 1118 C CA . THR A 1 150 ? 11.652 40.930 -7.518 1.00 58.00 150 THR A CA 1
ATOM 1119 C C . THR A 1 150 ? 12.406 41.338 -8.784 1.00 58.00 150 THR A C 1
ATOM 1121 O O . THR A 1 150 ? 13.531 40.876 -9.007 1.00 58.00 150 THR A O 1
ATOM 1124 N N . PRO A 1 151 ? 11.827 42.186 -9.653 1.00 48.53 151 PRO A N 1
ATOM 1125 C CA . PRO A 1 151 ? 12.589 42.750 -10.749 1.00 48.53 151 PRO A CA 1
ATOM 1126 C C . PRO A 1 151 ? 13.653 43.663 -10.135 1.00 48.53 151 PRO A C 1
ATOM 1128 O O . PRO A 1 151 ? 13.339 44.545 -9.334 1.00 48.53 151 PRO A O 1
ATOM 1131 N N . ARG A 1 152 ? 14.925 43.438 -10.486 1.00 43.44 152 ARG A N 1
ATOM 1132 C CA . ARG A 1 152 ? 16.027 44.333 -10.112 1.00 43.44 152 ARG A CA 1
ATOM 1133 C C . ARG A 1 152 ? 15.706 45.742 -10.615 1.00 43.44 152 ARG A C 1
ATOM 1135 O O . ARG A 1 152 ? 15.872 46.023 -11.800 1.00 43.44 152 ARG A O 1
ATOM 1142 N N . LEU A 1 153 ? 15.286 46.633 -9.718 1.00 49.50 153 LEU A N 1
ATOM 1143 C CA . LEU A 1 153 ? 15.381 48.064 -9.967 1.00 49.50 153 LEU A CA 1
ATOM 1144 C C . LEU A 1 153 ? 16.872 48.411 -9.977 1.00 49.50 153 LEU A C 1
ATOM 1146 O O . LEU A 1 153 ? 17.576 48.216 -8.985 1.00 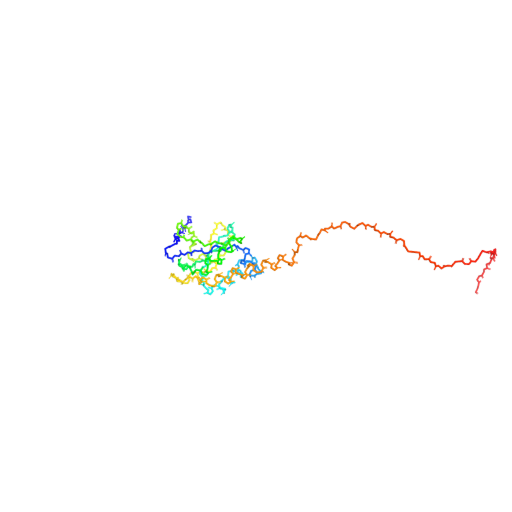49.50 153 LEU A O 1
ATOM 1150 N N . ALA A 1 154 ? 17.359 48.880 -11.121 1.00 53.16 154 ALA A N 1
ATOM 1151 C CA . ALA A 1 154 ? 18.683 49.459 -11.233 1.00 53.16 154 ALA A CA 1
ATOM 1152 C C . ALA A 1 154 ? 18.741 50.730 -10.372 1.00 53.16 154 ALA A C 1
ATOM 1154 O O . ALA A 1 154 ? 18.238 51.777 -10.768 1.00 53.16 154 ALA A O 1
ATOM 1155 N N . SER A 1 155 ? 19.369 50.638 -9.202 1.00 45.62 155 SER A N 1
ATOM 1156 C CA . SER A 1 155 ? 19.783 51.801 -8.417 1.00 45.62 155 SER A CA 1
ATOM 1157 C C . SER A 1 155 ? 21.281 51.997 -8.611 1.00 45.62 155 SER A C 1
ATOM 1159 O O . SER A 1 155 ? 22.098 51.477 -7.856 1.00 45.62 155 SER A O 1
ATOM 1161 N N . GLY A 1 156 ? 21.645 52.719 -9.670 1.00 39.72 156 GLY A N 1
ATOM 1162 C CA . GLY A 1 156 ? 22.972 53.311 -9.793 1.00 39.72 156 GLY A CA 1
ATOM 1163 C C . GLY A 1 156 ? 23.019 54.585 -8.958 1.00 39.72 156 GLY A C 1
ATOM 1164 O O . GLY A 1 156 ? 22.649 55.648 -9.448 1.00 39.72 156 GLY A O 1
ATOM 1165 N N . THR A 1 157 ? 23.447 54.478 -7.700 1.00 40.66 157 THR A N 1
ATOM 1166 C CA . THR A 1 157 ? 23.810 55.644 -6.886 1.00 40.66 157 THR A CA 1
ATOM 1167 C C . THR A 1 157 ? 25.291 55.943 -7.082 1.00 40.66 157 THR A C 1
ATOM 1169 O O . THR A 1 157 ? 26.137 55.055 -7.007 1.00 40.66 157 THR A O 1
ATOM 1172 N N . ALA A 1 158 ? 25.568 57.217 -7.343 1.00 44.81 158 ALA A N 1
ATOM 1173 C CA . ALA A 1 158 ? 26.883 57.816 -7.469 1.00 44.81 158 ALA A CA 1
ATOM 1174 C C . ALA A 1 158 ? 27.821 57.496 -6.294 1.00 44.81 158 ALA A C 1
ATOM 1176 O O . ALA A 1 158 ? 27.399 57.505 -5.138 1.00 44.81 158 ALA A O 1
ATOM 1177 N N . VAL A 1 159 ? 29.117 57.362 -6.594 1.00 44.38 159 VAL A N 1
ATOM 1178 C CA . VAL A 1 159 ? 30.193 57.668 -5.644 1.00 44.38 159 VAL A CA 1
ATOM 1179 C C . VAL A 1 159 ? 31.276 58.462 -6.369 1.00 44.38 159 VAL A C 1
ATOM 1181 O O . VAL A 1 159 ? 31.743 58.090 -7.445 1.00 44.38 159 VAL A O 1
ATOM 1184 N N . ALA A 1 160 ? 31.612 59.596 -5.763 1.00 39.34 160 ALA A N 1
ATOM 1185 C CA . ALA A 1 160 ? 32.603 60.562 -6.191 1.00 39.34 160 ALA A CA 1
ATOM 1186 C C . ALA A 1 160 ? 34.012 59.957 -6.281 1.00 39.34 160 ALA A C 1
ATOM 1188 O O . ALA A 1 160 ? 34.432 59.197 -5.411 1.00 39.34 160 ALA A O 1
ATOM 1189 N N . SER A 1 161 ? 34.763 60.365 -7.303 1.00 41.09 161 SER A N 1
ATOM 1190 C CA . SER A 1 161 ? 36.219 60.226 -7.353 1.00 41.09 161 SER A CA 1
ATOM 1191 C C . SER A 1 161 ? 36.830 61.620 -7.331 1.00 41.09 161 SER A C 1
ATOM 1193 O O . SER A 1 161 ? 36.606 62.420 -8.237 1.00 41.09 161 SER A O 1
ATOM 1195 N N . ALA A 1 162 ? 37.576 61.906 -6.268 1.00 36.91 162 ALA A N 1
ATOM 1196 C CA . ALA A 1 162 ? 38.469 63.044 -6.167 1.00 36.91 162 ALA A CA 1
ATOM 1197 C C . ALA A 1 162 ? 39.898 62.534 -6.372 1.00 36.91 162 ALA A C 1
ATOM 1199 O O . ALA A 1 162 ? 40.377 61.758 -5.551 1.00 36.91 162 ALA A O 1
ATOM 1200 N N . HIS A 1 163 ? 40.561 62.969 -7.446 1.00 38.47 163 HIS A N 1
ATOM 1201 C CA . HIS A 1 163 ? 41.967 63.370 -7.390 1.00 38.47 163 HIS A CA 1
ATOM 1202 C C . HIS A 1 163 ? 42.345 64.190 -8.635 1.00 38.47 163 HIS A C 1
ATOM 1204 O O . HIS A 1 163 ? 42.372 63.684 -9.752 1.00 38.47 163 HIS A O 1
ATOM 1210 N N . GLU A 1 164 ? 42.544 65.482 -8.380 1.00 39.31 164 GLU A N 1
ATOM 1211 C CA . GLU A 1 164 ? 43.540 66.412 -8.929 1.00 39.31 164 GLU A CA 1
ATOM 1212 C C . GLU A 1 164 ? 43.980 66.297 -10.402 1.00 39.31 164 GLU A C 1
ATOM 1214 O O . GLU A 1 164 ? 44.670 65.364 -10.799 1.00 39.31 164 GLU A O 1
ATOM 1219 N N . ASN A 1 165 ? 43.729 67.364 -11.170 1.00 40.06 165 ASN A N 1
ATOM 1220 C CA . ASN A 1 165 ? 44.577 67.749 -12.299 1.00 40.06 165 ASN A CA 1
ATOM 1221 C C . ASN A 1 165 ? 45.029 69.204 -12.120 1.00 40.06 165 ASN A C 1
ATOM 1223 O O . ASN A 1 165 ? 44.208 70.111 -11.975 1.00 40.06 165 ASN A O 1
ATOM 1227 N N . GLY A 1 166 ? 46.352 69.372 -12.086 1.00 45.06 166 GLY A N 1
ATOM 1228 C CA . GLY A 1 166 ? 47.079 70.637 -12.020 1.00 45.06 166 GLY A CA 1
ATOM 1229 C C . GLY A 1 166 ? 47.081 71.433 -13.339 1.00 45.06 166 GLY A C 1
ATOM 1230 O O . GLY A 1 166 ? 46.331 71.119 -14.260 1.00 45.06 166 GLY A O 1
ATOM 1231 N N . PRO A 1 167 ? 47.893 72.503 -13.411 1.00 50.19 167 PRO A N 1
ATOM 1232 C CA . PRO A 1 167 ? 47.508 73.802 -13.970 1.00 50.19 167 PRO A CA 1
ATOM 1233 C C . PRO A 1 167 ? 47.712 73.950 -15.491 1.00 50.19 167 PRO A C 1
ATOM 1235 O O . PRO A 1 167 ? 48.411 73.146 -16.108 1.00 50.19 167 PRO A O 1
ATOM 1238 N N . PRO A 1 168 ? 47.144 75.010 -16.105 1.00 51.03 168 PRO A N 1
ATOM 1239 C CA . PRO A 1 168 ? 47.327 75.313 -17.519 1.00 51.03 168 PRO A CA 1
ATOM 1240 C C . PRO A 1 168 ? 48.596 76.147 -17.750 1.00 51.03 168 PRO A C 1
ATOM 1242 O O . PRO A 1 168 ? 48.950 76.954 -16.898 1.00 51.03 168 PRO A O 1
ATOM 1245 N N . PHE A 1 169 ? 49.225 75.963 -18.915 1.00 40.22 169 PHE A N 1
ATOM 1246 C CA . PHE A 1 169 ? 49.938 76.935 -19.772 1.00 40.22 169 PHE A CA 1
ATOM 1247 C C . PHE A 1 169 ? 51.145 76.277 -20.459 1.00 40.22 169 PHE A C 1
ATOM 1249 O O . PHE A 1 169 ? 51.938 75.603 -19.812 1.00 40.22 169 PHE A O 1
ATOM 1256 N N . GLY A 1 170 ? 51.332 76.571 -21.752 1.00 45.28 170 GLY A N 1
ATOM 1257 C CA . GLY A 1 170 ? 52.668 76.562 -22.365 1.00 45.28 170 GLY A CA 1
ATOM 1258 C C . GLY A 1 170 ? 52.842 75.760 -23.655 1.00 45.28 170 GLY A C 1
ATOM 1259 O O . GLY A 1 170 ? 53.327 74.642 -23.636 1.00 45.28 170 GLY A O 1
ATOM 1260 N N . VAL A 1 171 ? 52.443 76.386 -24.761 1.00 50.00 171 VAL A N 1
ATOM 1261 C CA . VAL A 1 171 ? 53.062 76.431 -26.102 1.00 50.00 171 VAL A CA 1
ATOM 1262 C C . VAL A 1 171 ? 54.325 75.599 -26.452 1.00 50.00 171 VAL A C 1
ATOM 1264 O O . VAL A 1 171 ? 55.351 75.661 -25.791 1.00 50.00 171 VAL A O 1
ATOM 1267 N N . ASN A 1 172 ? 54.229 75.056 -27.674 1.00 45.53 172 ASN A N 1
ATOM 1268 C CA . ASN A 1 172 ? 55.184 75.014 -28.796 1.00 45.53 172 ASN A CA 1
ATOM 1269 C C . ASN A 1 172 ? 56.263 73.929 -28.990 1.00 45.53 172 ASN A C 1
ATOM 1271 O O . ASN A 1 172 ? 57.170 73.732 -28.196 1.00 45.53 172 ASN A O 1
ATOM 1275 N N . GLU A 1 173 ? 56.174 73.411 -30.225 1.00 49.22 173 GLU A N 1
ATOM 1276 C CA . GLU A 1 173 ? 57.224 73.185 -31.228 1.00 49.22 173 GLU A CA 1
ATOM 1277 C C . GLU A 1 173 ? 58.281 72.093 -31.026 1.00 49.22 173 GLU A C 1
ATOM 1279 O O . GLU A 1 173 ? 59.282 72.262 -30.346 1.00 49.22 173 GLU A O 1
ATOM 1284 N N . GLY A 1 174 ? 58.171 71.087 -31.900 1.00 45.62 174 GLY A N 1
ATOM 1285 C CA . GLY A 1 174 ? 59.225 70.880 -32.897 1.00 45.62 174 GLY A CA 1
ATOM 1286 C C . GLY A 1 174 ? 60.201 69.729 -32.639 1.00 45.62 174 GLY A C 1
ATOM 1287 O O . GLY A 1 174 ? 60.319 69.250 -31.521 1.00 45.62 174 GLY A O 1
ATOM 1288 N N . PRO A 1 175 ? 60.843 69.209 -33.701 1.00 58.56 175 PRO A N 1
ATOM 1289 C CA . PRO A 1 175 ? 60.871 67.770 -33.950 1.00 58.56 175 PRO A CA 1
ATOM 1290 C C . PRO A 1 175 ? 62.279 67.160 -33.894 1.00 58.56 175 PRO A C 1
ATOM 1292 O O . PRO A 1 175 ? 63.279 67.868 -33.946 1.00 58.56 175 PRO A O 1
ATOM 1295 N N . GLY A 1 176 ? 62.342 65.828 -33.964 1.00 42.97 176 GLY A N 1
ATOM 1296 C CA . GLY A 1 176 ? 63.472 65.143 -34.600 1.00 42.97 176 GLY A CA 1
ATOM 1297 C C . GLY A 1 176 ? 64.094 64.011 -33.777 1.00 42.97 176 GLY A C 1
ATOM 1298 O O . GLY A 1 176 ? 64.534 64.259 -32.659 1.00 42.97 176 GLY A O 1
ATOM 1299 N N . PRO A 1 177 ? 64.161 62.783 -34.324 1.00 62.38 177 PRO A N 1
ATOM 1300 C CA . PRO A 1 177 ? 64.794 61.637 -33.682 1.00 62.38 177 PRO A CA 1
ATOM 1301 C C . PRO A 1 177 ? 66.273 61.506 -34.076 1.00 62.38 177 PRO A C 1
ATOM 1303 O O . PRO A 1 177 ? 66.652 61.946 -35.162 1.00 62.38 177 PRO A O 1
ATOM 1306 N N . CYS A 1 178 ? 67.054 60.832 -33.228 1.00 45.22 178 CYS A N 1
ATOM 1307 C CA . CYS A 1 178 ? 68.092 59.838 -33.550 1.00 45.22 178 CYS A CA 1
ATOM 1308 C C . CYS A 1 178 ? 68.426 59.073 -32.263 1.00 45.22 178 CYS A C 1
ATOM 1310 O O . CYS A 1 178 ? 68.691 59.748 -31.244 1.00 45.22 178 CYS A O 1
#

pLDDT: mean 77.57, std 18.02, range [36.91, 96.62]

Mean predicted aligned error: 12.98 Å